Protein AF-A0A5R2N9U4-F1 (afdb_monomer_lite)

Sequence (284 aa):
FLQACGCSVAVDNAIPAVKSTATLVTSGARGKGVEELIAKLIKRDHGIVPRRHDGIVLGSSGGDDIYLSPTDSVLIAGSSGIGKSTLATALTERFVENRFQFCVFDPEGDYDGLEGAVRLGDGSSAPTKAQVLDLVAEADSNVVVNGLSLRVNERPDFFADLLPGLGSFRRRTARPHWLVIDEAHHLLPKRRDDTRSVLSLELPGTILITVHPEAISTDALRLVTAVIALGPTAKDVVKAFCRETGIEPPKDIPTPKGDRVLFWRPQVRKKLTTVKVIEPRQSL

Structure (mmCIF, N/CA/C/O backbone):
data_AF-A0A5R2N9U4-F1
#
_entry.id   AF-A0A5R2N9U4-F1
#
loop_
_atom_site.group_PDB
_atom_site.id
_atom_site.type_symbol
_atom_site.label_atom_id
_atom_site.label_alt_id
_atom_site.label_comp_id
_atom_site.label_asym_id
_atom_site.label_entity_id
_atom_site.label_seq_id
_atom_site.pdbx_PDB_ins_code
_atom_site.Cartn_x
_atom_site.Cartn_y
_atom_site.Cartn_z
_atom_site.occupancy
_atom_site.B_iso_or_equiv
_atom_site.auth_seq_id
_atom_site.auth_comp_id
_atom_site.auth_asym_id
_atom_site.auth_atom_id
_atom_site.pdbx_PDB_model_num
ATOM 1 N N . PHE A 1 1 ? -11.863 -15.869 18.128 1.00 67.75 1 PHE A N 1
ATOM 2 C CA . PHE A 1 1 ? -12.799 -15.222 17.185 1.00 67.75 1 PHE A CA 1
ATOM 3 C C . PHE A 1 1 ? -12.686 -13.700 17.225 1.00 67.75 1 PHE A C 1
ATOM 5 O O . PHE A 1 1 ? -12.215 -13.161 16.244 1.00 67.75 1 PHE A O 1
ATOM 12 N N . LEU A 1 2 ? -13.010 -13.007 18.332 1.00 77.56 2 LEU A N 1
ATOM 13 C CA . LEU A 1 2 ? -12.967 -11.527 18.386 1.00 77.56 2 LEU A CA 1
ATOM 14 C C . LEU A 1 2 ? -11.607 -10.924 17.996 1.00 77.56 2 LEU A C 1
ATOM 16 O O . LEU A 1 2 ? -11.563 -9.976 17.229 1.00 77.56 2 LEU A O 1
ATOM 20 N N . GLN A 1 3 ? -10.507 -11.530 18.445 1.00 75.31 3 GLN A N 1
ATOM 21 C CA . GLN A 1 3 ? -9.142 -11.106 18.094 1.00 75.31 3 GLN A CA 1
ATOM 22 C C . GLN A 1 3 ? -8.774 -11.310 16.615 1.00 75.31 3 GLN A C 1
ATOM 24 O O . GLN A 1 3 ? -7.750 -10.811 16.174 1.00 75.31 3 GLN A O 1
ATOM 29 N N . ALA A 1 4 ? -9.572 -12.072 15.861 1.00 69.50 4 ALA A N 1
ATOM 30 C CA . ALA A 1 4 ? -9.375 -12.280 14.428 1.00 69.50 4 ALA A CA 1
ATOM 31 C C . ALA A 1 4 ? -10.208 -11.303 13.575 1.00 69.50 4 ALA A C 1
ATOM 33 O O . ALA A 1 4 ? -10.102 -11.318 12.353 1.00 69.50 4 ALA A O 1
ATOM 34 N N . CYS A 1 5 ? -11.062 -10.481 14.193 1.00 75.00 5 CYS A N 1
ATOM 35 C CA . CYS A 1 5 ? -11.851 -9.464 13.503 1.00 75.00 5 CYS A CA 1
ATOM 36 C C . CYS A 1 5 ? -11.100 -8.124 13.528 1.00 75.00 5 CYS A C 1
ATOM 38 O O . CYS A 1 5 ? -10.682 -7.704 14.603 1.00 75.00 5 CYS A O 1
ATOM 40 N N . GLY A 1 6 ? -11.023 -7.408 12.397 1.00 73.38 6 GLY A N 1
ATOM 41 C CA . GLY A 1 6 ? -10.446 -6.048 12.365 1.00 73.38 6 GLY A CA 1
ATOM 42 C C . GLY A 1 6 ? -11.213 -5.038 13.235 1.00 73.38 6 GLY A C 1
ATOM 43 O O . GLY A 1 6 ? -10.653 -4.133 13.837 1.00 73.38 6 GLY A O 1
ATOM 44 N N . CYS A 1 7 ? -12.519 -5.247 13.426 1.00 84.38 7 CYS A N 1
ATOM 45 C CA . CYS A 1 7 ? -13.298 -4.485 14.400 1.00 84.38 7 CYS A CA 1
ATOM 46 C C . CYS A 1 7 ? -14.219 -5.412 15.190 1.00 84.38 7 CYS A C 1
ATOM 48 O O . CYS A 1 7 ? -15.304 -5.780 14.734 1.00 84.38 7 CYS A O 1
ATOM 50 N N . SER A 1 8 ? -13.798 -5.781 16.396 1.00 89.25 8 SER A N 1
ATOM 51 C CA . SER A 1 8 ? -14.621 -6.577 17.304 1.00 89.25 8 SER A CA 1
ATOM 52 C C . SER A 1 8 ? -15.504 -5.678 18.171 1.00 89.25 8 SER A C 1
ATOM 54 O O . SER A 1 8 ? -15.052 -4.660 18.695 1.00 89.25 8 SER A O 1
ATOM 56 N N . VAL A 1 9 ? -16.783 -6.034 18.316 1.00 92.00 9 VAL A N 1
ATOM 57 C CA . VAL A 1 9 ? -17.759 -5.209 19.041 1.00 92.00 9 VAL A CA 1
ATOM 58 C C . VAL A 1 9 ? -18.494 -6.042 20.083 1.00 92.00 9 VAL A C 1
ATOM 60 O O . VAL A 1 9 ? -19.012 -7.114 19.773 1.00 92.00 9 VAL A O 1
ATOM 63 N N . ALA A 1 10 ? -18.560 -5.542 21.315 1.00 95.31 10 ALA A N 1
ATOM 64 C CA . ALA A 1 10 ? -19.348 -6.122 22.396 1.00 95.31 10 ALA A CA 1
ATOM 65 C C . ALA A 1 10 ? -20.513 -5.200 22.770 1.00 95.31 10 ALA A C 1
ATOM 67 O O . ALA A 1 10 ? -20.364 -3.981 22.810 1.00 95.31 10 ALA A O 1
ATOM 68 N N . VAL A 1 11 ? -21.671 -5.784 23.083 1.00 96.88 11 VAL A N 1
ATOM 69 C CA . VAL A 1 11 ? -22.809 -5.033 23.634 1.00 96.88 11 VAL A CA 1
ATOM 70 C C . VAL A 1 11 ? -22.681 -4.850 25.142 1.00 96.88 11 VAL A C 1
ATOM 72 O O . VAL A 1 11 ? -21.985 -5.620 25.806 1.00 96.88 11 VAL A O 1
ATOM 75 N N . ASP A 1 12 ? -23.374 -3.867 25.717 1.00 97.19 12 ASP A N 1
ATOM 76 C CA . ASP A 1 12 ? -23.163 -3.507 27.123 1.00 97.19 12 ASP A CA 1
ATOM 77 C C . ASP A 1 12 ? -23.534 -4.619 28.126 1.00 97.19 12 ASP A C 1
ATOM 79 O O . ASP A 1 12 ? -22.984 -4.699 29.215 1.00 97.19 12 ASP A O 1
ATOM 83 N N . ASN A 1 13 ? -24.399 -5.571 27.787 1.00 96.44 13 ASN A N 1
ATOM 84 C CA . ASN A 1 13 ? -24.667 -6.707 28.681 1.00 96.44 13 ASN A CA 1
ATOM 85 C C . ASN A 1 13 ? -23.754 -7.923 28.430 1.00 96.44 13 ASN A C 1
ATOM 87 O O . ASN A 1 13 ? -24.056 -9.010 28.924 1.00 96.44 13 ASN A O 1
ATOM 91 N N . ALA A 1 14 ? -22.687 -7.782 27.637 1.00 96.19 14 ALA A N 1
ATOM 92 C CA . ALA A 1 14 ? -21.688 -8.832 27.468 1.00 96.19 14 ALA A CA 1
ATOM 93 C C . ALA A 1 14 ? -20.881 -9.040 28.760 1.00 96.19 14 ALA A C 1
ATOM 95 O O . ALA A 1 14 ? -20.705 -8.123 29.564 1.00 96.19 14 ALA A O 1
ATOM 96 N N . ILE A 1 15 ? -20.354 -10.250 28.949 1.00 96.81 15 ILE A N 1
ATOM 97 C CA . ILE A 1 15 ? -19.495 -10.559 30.096 1.00 96.81 15 ILE A CA 1
ATOM 98 C C . ILE A 1 15 ? -18.204 -9.712 30.070 1.00 96.81 15 ILE A C 1
ATOM 100 O O . ILE A 1 15 ? -17.714 -9.395 28.979 1.00 96.81 15 ILE A O 1
ATOM 104 N N . PRO A 1 16 ? -17.604 -9.381 31.232 1.00 95.81 16 PRO A N 1
ATOM 105 C CA . PRO A 1 16 ? -16.436 -8.496 31.299 1.00 95.81 16 PRO A CA 1
ATOM 106 C C . PRO A 1 16 ? -15.26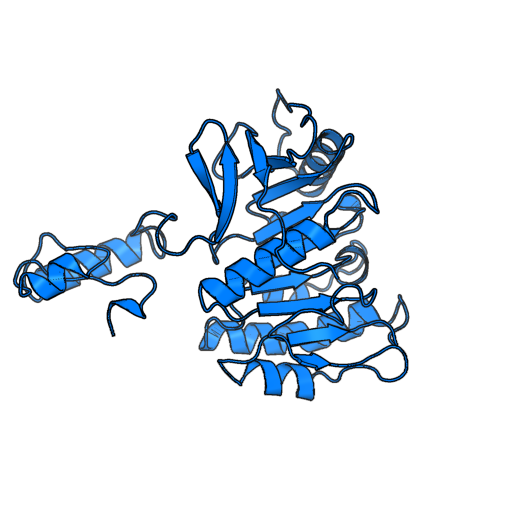7 -8.919 30.399 1.00 95.81 16 PRO A C 1
ATOM 108 O O . PRO A 1 16 ? -14.708 -8.079 29.702 1.00 95.81 16 PRO A O 1
ATOM 111 N N . ALA A 1 17 ? -14.963 -10.220 30.335 1.00 94.12 17 ALA A N 1
ATOM 112 C CA . ALA A 1 17 ? -13.883 -10.761 29.502 1.00 94.12 17 ALA A CA 1
ATOM 113 C C . ALA A 1 17 ? -14.092 -10.532 27.989 1.00 94.12 17 ALA A C 1
ATOM 115 O O . ALA A 1 17 ? -13.137 -10.382 27.226 1.00 94.12 17 ALA A O 1
ATOM 116 N N . VAL A 1 18 ? -15.350 -10.488 27.538 1.00 92.88 18 VAL A N 1
ATOM 117 C CA . VAL A 1 18 ? -15.684 -10.179 26.142 1.00 92.88 18 VAL A CA 1
ATOM 118 C C . VAL A 1 18 ? -15.524 -8.684 25.887 1.00 92.88 18 VAL A C 1
ATOM 120 O O . VAL A 1 18 ? -14.893 -8.307 24.903 1.00 92.88 18 VAL A O 1
ATOM 123 N N . LYS A 1 19 ? -16.024 -7.834 26.795 1.00 93.50 19 LYS A N 1
ATOM 124 C CA . LYS A 1 19 ? -15.868 -6.376 26.684 1.00 93.50 19 LYS A CA 1
ATOM 125 C C . LYS A 1 19 ? -14.401 -5.950 26.668 1.00 93.50 19 LYS A C 1
ATOM 127 O O . LYS A 1 19 ? -14.049 -5.077 25.889 1.00 93.50 19 LYS A O 1
ATOM 132 N N . SER A 1 20 ? -13.552 -6.576 27.487 1.00 90.50 20 SER A N 1
ATOM 133 C CA . SER A 1 20 ? -12.121 -6.253 27.560 1.00 90.50 20 SER A CA 1
ATOM 134 C C . SER A 1 20 ? -11.341 -6.639 26.304 1.00 90.50 20 SER A C 1
ATOM 136 O O . SER A 1 20 ? -10.265 -6.105 26.070 1.00 90.50 20 SER A O 1
ATOM 138 N N . THR A 1 21 ? -11.860 -7.588 25.524 1.00 88.75 21 THR A N 1
ATOM 139 C CA . THR A 1 21 ? -11.240 -8.047 24.273 1.00 88.75 21 THR A CA 1
ATOM 140 C C . THR A 1 21 ? -11.767 -7.273 23.063 1.00 88.75 21 THR A C 1
ATOM 142 O O . THR A 1 21 ? -11.106 -7.230 22.030 1.00 88.75 21 THR A O 1
ATOM 145 N N . ALA A 1 22 ? -12.967 -6.697 23.166 1.00 90.06 22 ALA A N 1
ATOM 146 C CA . ALA A 1 22 ? -13.608 -6.007 22.061 1.00 90.06 22 ALA A CA 1
ATOM 147 C C . ALA A 1 22 ? -12.952 -4.650 21.779 1.00 90.06 22 ALA A C 1
ATOM 149 O O . ALA A 1 22 ? -12.684 -3.870 22.690 1.00 90.06 22 ALA A O 1
ATOM 150 N N . THR A 1 23 ? -12.777 -4.334 20.499 1.00 88.38 23 THR A N 1
ATOM 151 C CA . THR A 1 23 ? -12.292 -3.031 20.026 1.00 88.38 23 THR A CA 1
ATOM 152 C C . THR A 1 23 ? -13.263 -1.905 20.391 1.00 88.38 23 THR A C 1
ATOM 154 O O . THR A 1 23 ? -12.855 -0.782 20.687 1.00 88.38 23 THR A O 1
ATOM 157 N N . LEU A 1 24 ? -14.563 -2.201 20.365 1.00 90.81 24 LEU A N 1
ATOM 158 C CA . LEU A 1 24 ? -15.628 -1.266 20.699 1.00 90.81 24 LEU A CA 1
ATOM 159 C C . LEU A 1 24 ? -16.638 -1.933 21.632 1.00 90.81 24 LEU A C 1
ATOM 161 O O . LEU A 1 24 ? -17.089 -3.050 21.389 1.00 90.81 24 LEU A O 1
ATOM 165 N N . VAL A 1 25 ? -17.063 -1.209 22.662 1.00 94.56 25 VAL A N 1
ATOM 166 C CA . VAL A 1 25 ? -18.216 -1.590 23.480 1.00 94.56 25 VAL A CA 1
ATOM 167 C C . VAL A 1 25 ? -19.342 -0.600 23.201 1.00 94.56 25 VAL A C 1
ATOM 169 O O . VAL A 1 25 ? -19.135 0.612 23.290 1.00 94.56 25 VAL A O 1
ATOM 172 N N . THR A 1 26 ? -20.515 -1.093 22.808 1.00 96.19 26 THR A N 1
ATOM 173 C CA . THR A 1 26 ? -21.692 -0.241 22.577 1.00 96.19 26 THR A CA 1
ATOM 174 C C . THR A 1 26 ? -22.298 0.188 23.905 1.00 96.19 26 THR A C 1
ATOM 176 O O . THR A 1 26 ? -22.209 -0.539 24.891 1.00 96.19 26 THR A O 1
ATOM 179 N N . SER A 1 27 ? -22.960 1.343 23.934 1.00 96.50 27 SER A N 1
ATOM 180 C CA . SER A 1 27 ? -23.694 1.797 25.120 1.00 96.50 27 SER A CA 1
ATOM 181 C C . SER A 1 27 ? -24.997 1.017 25.310 1.00 96.50 27 SER A C 1
ATOM 183 O O . SER A 1 27 ? -25.433 0.800 26.436 1.00 96.50 27 SER A O 1
ATOM 185 N N . GLY A 1 28 ? -25.626 0.578 24.216 1.00 96.12 28 GLY A N 1
ATOM 186 C CA . GLY A 1 28 ? -26.818 -0.265 24.268 1.00 96.12 28 GLY A CA 1
ATOM 187 C C . GLY A 1 28 ? -26.525 -1.714 24.678 1.00 96.12 28 GLY A C 1
ATOM 188 O O . GLY A 1 28 ? -25.536 -2.317 24.254 1.00 96.12 28 GLY A O 1
ATOM 189 N N . ALA A 1 29 ? -27.439 -2.308 25.447 1.00 96.69 29 ALA A N 1
ATOM 190 C CA . ALA A 1 29 ? -27.466 -3.740 25.743 1.00 96.69 29 ALA A CA 1
ATOM 191 C C . ALA A 1 29 ? -28.314 -4.519 24.718 1.00 96.69 29 ALA A C 1
ATOM 193 O O . ALA A 1 29 ? -29.277 -3.993 24.153 1.00 96.69 29 ALA A O 1
ATOM 194 N N . ARG A 1 30 ? -28.012 -5.810 24.527 1.00 95.62 30 ARG A N 1
ATOM 195 C CA . ARG A 1 30 ? -28.755 -6.749 23.665 1.00 95.62 30 ARG A CA 1
ATOM 196 C C . ARG A 1 30 ? -28.974 -6.153 22.264 1.00 95.62 30 ARG A C 1
ATOM 198 O O . ARG A 1 30 ? -28.055 -5.574 21.692 1.00 95.62 30 ARG A O 1
ATOM 205 N N . GLY A 1 31 ? -30.192 -6.253 21.726 1.00 96.75 31 GLY A N 1
ATOM 206 C CA . GLY A 1 31 ? -30.553 -5.705 20.418 1.00 96.75 31 GLY A CA 1
ATOM 207 C C . GLY A 1 31 ? -30.311 -4.199 20.283 1.00 96.75 31 GLY A C 1
ATOM 208 O O . GLY A 1 31 ? -29.951 -3.754 19.201 1.00 96.75 31 GLY A O 1
ATOM 209 N N . LYS A 1 32 ? -30.391 -3.415 21.371 1.00 97.94 32 LYS A N 1
ATOM 210 C CA . LYS A 1 32 ? -30.114 -1.969 21.313 1.00 97.94 32 LYS A CA 1
ATOM 211 C C . LYS A 1 32 ? -28.653 -1.651 21.020 1.00 97.94 32 LYS A C 1
ATOM 213 O O . LYS A 1 32 ? -28.383 -0.697 20.300 1.00 97.94 32 LYS A O 1
ATOM 218 N N . GLY A 1 33 ? -27.721 -2.469 21.508 1.00 97.00 33 GLY A N 1
ATOM 219 C CA . GLY A 1 33 ? -26.313 -2.350 21.124 1.00 97.00 33 GLY A CA 1
ATOM 220 C C . GLY A 1 33 ? -26.079 -2.708 19.654 1.00 97.00 33 GLY A C 1
ATOM 221 O O . GLY A 1 33 ? -25.297 -2.057 18.968 1.00 97.00 33 GLY A O 1
ATOM 222 N N . VAL A 1 34 ? -26.817 -3.691 19.132 1.00 96.62 34 VAL A N 1
ATOM 223 C CA . VAL A 1 34 ? -26.752 -4.065 17.709 1.00 96.62 34 VAL A CA 1
ATOM 224 C C . VAL A 1 34 ? -27.303 -2.947 16.816 1.00 96.62 34 VAL A C 1
ATOM 226 O O . VAL A 1 34 ? -26.650 -2.576 15.844 1.00 96.62 34 VAL A O 1
ATOM 229 N N . GLU A 1 35 ? -28.453 -2.362 17.165 1.00 97.88 35 GLU A N 1
ATOM 230 C CA . GLU A 1 35 ? -29.013 -1.187 16.474 1.00 97.88 35 GLU A CA 1
ATOM 231 C C . GLU A 1 35 ? -28.012 -0.015 16.459 1.00 97.88 35 GLU A C 1
ATOM 233 O O . GLU A 1 35 ? -27.802 0.610 15.419 1.00 97.88 35 GLU A O 1
ATOM 238 N N . GLU A 1 36 ? -27.345 0.250 17.590 1.00 96.06 36 GLU A N 1
ATOM 239 C CA . GLU A 1 36 ? -26.306 1.282 17.704 1.00 96.06 36 GLU A CA 1
ATOM 240 C C . GLU A 1 36 ? -25.124 1.020 16.758 1.00 96.06 36 GLU A C 1
ATOM 242 O O . GLU A 1 36 ? -24.660 1.941 16.078 1.00 96.06 36 GLU A O 1
ATOM 247 N N . LEU A 1 37 ? -24.642 -0.226 16.689 1.00 94.75 37 LEU A N 1
ATOM 248 C CA . LEU A 1 37 ? -23.567 -0.611 15.776 1.00 94.75 37 LEU A CA 1
ATOM 249 C C . LEU A 1 37 ? -23.983 -0.433 14.312 1.00 94.75 37 LEU A C 1
ATOM 251 O O . LEU A 1 37 ? -23.231 0.161 13.543 1.00 94.75 37 LEU A O 1
ATOM 255 N N . ILE A 1 38 ? -25.178 -0.893 13.932 1.00 95.38 38 ILE A N 1
ATOM 256 C CA . ILE A 1 38 ? -25.699 -0.743 12.565 1.00 95.38 38 ILE A CA 1
ATOM 257 C C . ILE A 1 38 ? -25.784 0.739 12.190 1.00 95.38 38 ILE A C 1
ATOM 259 O O . ILE A 1 38 ? -25.306 1.135 11.129 1.00 95.38 38 ILE A O 1
ATOM 263 N N . ALA A 1 39 ? -26.313 1.586 13.076 1.00 95.06 39 ALA A N 1
ATOM 264 C CA . ALA A 1 39 ? -26.383 3.025 12.839 1.00 95.06 39 ALA A CA 1
ATOM 265 C C . ALA A 1 39 ? -24.987 3.658 12.677 1.00 95.06 39 ALA A C 1
ATOM 267 O O . ALA A 1 39 ? -24.785 4.516 11.813 1.00 95.06 39 ALA A O 1
ATOM 268 N N . LYS A 1 40 ? -24.004 3.224 13.480 1.00 93.06 40 LYS A N 1
ATOM 269 C CA . LYS A 1 40 ? -22.602 3.655 13.358 1.00 93.06 40 LYS A CA 1
ATOM 270 C C . LYS A 1 40 ? -21.984 3.217 12.026 1.00 93.06 40 LYS A C 1
ATOM 272 O O . LYS A 1 40 ? -21.350 4.052 11.385 1.00 93.06 40 LYS A O 1
ATOM 277 N N . LEU A 1 41 ? -22.206 1.973 11.599 1.00 91.50 41 LEU A N 1
ATOM 278 C CA . LEU A 1 41 ? -21.725 1.435 10.321 1.00 91.50 41 LEU A CA 1
ATOM 279 C C . LEU A 1 41 ? -22.340 2.171 9.129 1.00 91.50 41 LEU A C 1
ATOM 281 O O . LEU A 1 41 ? -21.612 2.611 8.252 1.00 91.50 41 LEU A O 1
ATOM 285 N N . ILE A 1 42 ? -23.651 2.415 9.127 1.00 93.81 42 ILE A N 1
ATOM 286 C CA . ILE A 1 42 ? -24.304 3.186 8.055 1.00 93.81 42 ILE A CA 1
ATOM 287 C C . ILE A 1 42 ? -23.726 4.606 7.968 1.00 93.81 42 ILE A C 1
ATOM 289 O O . ILE A 1 42 ? -23.542 5.145 6.881 1.00 93.81 42 ILE A O 1
ATOM 293 N N . LYS A 1 43 ? -23.436 5.230 9.116 1.00 93.38 43 LYS A N 1
ATOM 294 C CA . LYS A 1 43 ? -22.974 6.623 9.165 1.00 93.38 43 LYS A CA 1
ATOM 295 C C . LYS A 1 43 ? -21.484 6.795 8.865 1.00 93.38 43 LYS A C 1
ATOM 297 O O . LYS A 1 43 ? -21.093 7.848 8.367 1.00 93.38 43 LYS A O 1
ATOM 302 N N . ARG A 1 44 ? -20.642 5.849 9.285 1.00 86.38 44 ARG A N 1
ATOM 303 C CA . ARG A 1 44 ? -19.175 6.006 9.303 1.00 86.38 44 ARG A CA 1
ATOM 304 C C . ARG A 1 44 ? -18.420 4.877 8.614 1.00 86.38 44 ARG A C 1
ATOM 306 O O . ARG A 1 44 ? -17.215 5.024 8.433 1.00 86.38 44 ARG A O 1
ATOM 313 N N . ASP A 1 45 ? -19.101 3.792 8.260 1.00 84.56 45 ASP A N 1
ATOM 314 C CA . ASP A 1 45 ? -18.527 2.597 7.645 1.00 84.56 45 ASP A CA 1
ATOM 315 C C . ASP A 1 45 ? -17.285 2.102 8.418 1.00 84.56 45 ASP A C 1
ATOM 317 O O . ASP A 1 45 ? -17.342 1.956 9.640 1.00 84.56 45 ASP A O 1
ATOM 321 N N . HIS A 1 46 ? -16.138 1.911 7.769 1.00 78.00 46 HIS A N 1
ATOM 322 C CA . HIS A 1 46 ? -14.884 1.507 8.409 1.00 78.00 46 HIS A CA 1
ATOM 323 C C . HIS A 1 46 ? -14.341 2.530 9.433 1.00 78.00 46 HIS A C 1
ATOM 325 O O . HIS A 1 46 ? -13.453 2.216 10.221 1.00 78.00 46 HIS A O 1
ATOM 331 N N . GLY A 1 47 ? -14.872 3.758 9.471 1.00 79.12 47 GLY A N 1
ATOM 332 C CA . GLY A 1 47 ? -14.494 4.822 10.407 1.00 79.12 47 GLY A CA 1
ATOM 333 C C . GLY A 1 47 ? -15.110 4.716 11.810 1.00 79.12 47 GLY A C 1
ATOM 334 O O . GLY A 1 47 ? -15.093 5.698 12.559 1.00 79.12 47 GLY A O 1
ATOM 335 N N . ILE A 1 48 ? -15.704 3.573 12.174 1.00 83.62 48 ILE A N 1
ATOM 336 C CA . ILE A 1 48 ? -16.280 3.348 13.512 1.00 83.62 48 ILE A CA 1
ATOM 337 C C . ILE A 1 48 ? -15.232 3.197 14.622 1.00 83.62 48 ILE A C 1
ATOM 339 O O . ILE A 1 48 ? -15.538 3.511 15.774 1.00 83.62 48 ILE A O 1
ATOM 343 N N . VAL A 1 49 ? -14.012 2.770 14.284 1.00 76.56 49 VAL A N 1
ATOM 344 C CA . VAL A 1 49 ? -12.887 2.600 15.215 1.00 76.56 49 VAL A CA 1
ATOM 345 C C . VAL A 1 49 ? -11.659 3.396 14.753 1.00 76.56 49 VAL A C 1
ATOM 347 O O . VAL A 1 49 ? -11.511 3.670 13.559 1.00 76.56 49 VAL A O 1
ATOM 350 N N . PRO A 1 50 ? -10.769 3.825 15.671 1.00 66.19 50 PRO A N 1
ATOM 351 C CA . PRO A 1 50 ? -9.562 4.553 15.295 1.00 66.19 50 PRO A CA 1
ATOM 352 C C . PRO A 1 50 ? -8.619 3.707 14.428 1.00 66.19 50 PRO A C 1
ATOM 354 O O . PRO A 1 50 ? -8.343 2.553 14.742 1.00 66.19 50 PRO A O 1
ATOM 357 N N . ARG A 1 51 ? -8.015 4.330 13.406 1.00 62.94 51 ARG A N 1
ATOM 358 C CA . ARG A 1 51 ? -7.093 3.699 12.431 1.00 62.94 51 ARG A CA 1
ATOM 359 C C . ARG A 1 51 ? -5.860 2.992 13.023 1.00 62.94 51 ARG A C 1
ATOM 361 O O . ARG A 1 51 ? -5.151 2.326 12.281 1.00 62.94 51 ARG A O 1
ATOM 368 N N . ARG A 1 52 ? -5.565 3.168 14.318 1.00 59.50 52 ARG A N 1
ATOM 369 C CA . ARG A 1 52 ? -4.411 2.542 14.988 1.00 59.50 52 ARG A CA 1
ATOM 370 C C . ARG A 1 52 ? -4.565 1.030 15.161 1.00 59.50 52 ARG A C 1
ATOM 372 O O . ARG A 1 52 ? -3.552 0.363 15.290 1.00 59.50 52 ARG A O 1
ATOM 379 N N . HIS A 1 53 ? -5.794 0.513 15.192 1.00 59.56 53 HIS A N 1
ATOM 380 C CA . HIS A 1 53 ? -6.036 -0.876 15.586 1.00 59.56 53 HIS A CA 1
ATOM 381 C C . HIS A 1 53 ? -5.565 -1.895 14.532 1.00 59.56 53 HIS A C 1
ATOM 383 O O . HIS A 1 53 ? -4.983 -2.908 14.895 1.00 59.56 53 HIS A O 1
ATOM 389 N N . ASP A 1 54 ? -5.720 -1.567 13.246 1.00 67.06 54 ASP A N 1
ATOM 390 C CA . ASP A 1 54 ? -5.381 -2.458 12.121 1.00 67.06 54 ASP A CA 1
ATOM 391 C C . ASP A 1 54 ? -4.331 -1.826 11.187 1.00 67.06 54 ASP A C 1
ATOM 393 O O . ASP A 1 54 ? -4.240 -2.142 10.000 1.00 67.06 54 ASP A O 1
ATOM 397 N N . GLY A 1 55 ? -3.603 -0.831 11.695 1.00 81.50 55 GLY A N 1
ATOM 398 C CA . GLY A 1 55 ? -2.658 -0.045 10.918 1.00 81.50 55 GLY A CA 1
ATOM 399 C C . GLY A 1 55 ? -1.269 -0.674 10.882 1.00 81.50 55 GLY A C 1
ATOM 400 O O . GLY A 1 55 ? -0.740 -1.102 11.902 1.00 81.50 55 GLY A O 1
ATOM 401 N N . ILE A 1 56 ? -0.629 -0.636 9.721 1.00 91.38 56 ILE A N 1
ATOM 402 C CA . ILE A 1 56 ? 0.776 -0.994 9.546 1.00 91.38 56 ILE A CA 1
ATOM 403 C C . ILE A 1 56 ? 1.642 0.200 9.919 1.00 91.38 56 ILE A C 1
ATOM 405 O O . ILE A 1 56 ? 1.483 1.284 9.359 1.00 91.38 56 ILE A O 1
ATOM 409 N N . VAL A 1 57 ? 2.554 0.023 10.872 1.00 93.12 57 VAL A N 1
ATOM 410 C CA . VAL A 1 57 ? 3.481 1.085 11.281 1.00 93.12 57 VAL A CA 1
ATOM 411 C C . VAL A 1 57 ? 4.399 1.434 10.108 1.00 93.12 57 VAL A C 1
ATOM 413 O O . VAL A 1 57 ? 5.184 0.605 9.665 1.00 93.12 57 VAL A O 1
ATOM 416 N N . LEU A 1 58 ? 4.318 2.677 9.631 1.00 94.75 58 LEU A N 1
ATOM 417 C CA . LEU A 1 58 ? 5.255 3.245 8.659 1.00 94.75 58 LEU A CA 1
ATOM 418 C C . LEU A 1 58 ? 6.543 3.712 9.344 1.00 94.75 58 LEU A C 1
ATOM 420 O O . LEU A 1 58 ? 7.621 3.665 8.758 1.00 94.75 58 LEU A O 1
ATOM 424 N N . GLY A 1 59 ? 6.420 4.228 10.565 1.00 94.12 59 GLY A N 1
ATOM 425 C CA . GLY A 1 59 ? 7.512 4.863 11.289 1.00 94.12 59 GLY A CA 1
ATOM 426 C C . GLY A 1 59 ? 7.000 5.861 12.319 1.00 94.12 59 GLY A C 1
ATOM 427 O O . GLY A 1 59 ? 5.827 5.823 12.683 1.00 94.12 59 GLY A O 1
ATOM 428 N N . SER A 1 60 ? 7.850 6.792 12.755 1.00 93.12 60 SER A N 1
ATOM 429 C CA . SER A 1 60 ? 7.500 7.761 13.800 1.00 93.12 60 SER A CA 1
ATOM 430 C C . SER A 1 60 ? 7.856 9.213 13.465 1.00 93.12 60 SER A C 1
ATOM 432 O O . SER A 1 60 ? 8.801 9.537 12.730 1.00 93.12 60 SER A O 1
ATOM 434 N N . SER A 1 61 ? 7.080 10.137 14.027 1.00 92.12 61 SER A N 1
ATOM 435 C CA . SER A 1 61 ? 7.309 11.578 13.938 1.00 92.12 61 SER A CA 1
ATOM 436 C C . SER A 1 61 ? 7.023 12.240 15.276 1.00 92.12 61 SER A C 1
ATOM 438 O O . SER A 1 61 ? 5.904 12.173 15.768 1.00 92.12 61 SER A O 1
ATOM 440 N N . GLY A 1 62 ? 8.016 12.925 15.847 1.00 87.06 62 GLY A N 1
ATOM 441 C CA . GLY A 1 62 ? 7.844 13.627 17.125 1.00 87.06 62 GLY A CA 1
ATOM 442 C C . GLY A 1 62 ? 7.509 12.707 18.305 1.00 87.06 62 GLY A C 1
ATOM 443 O O . GLY A 1 62 ? 6.914 13.172 19.266 1.00 87.06 62 GLY A O 1
ATOM 444 N N . GLY A 1 63 ? 7.865 11.419 18.221 1.00 84.88 63 GLY A N 1
ATOM 445 C CA . GLY A 1 63 ? 7.541 10.404 19.231 1.00 84.88 63 GLY A CA 1
ATOM 446 C C . GLY A 1 63 ? 6.220 9.666 18.995 1.00 84.88 63 GLY A C 1
ATOM 447 O O . GLY A 1 63 ? 5.987 8.658 19.649 1.00 84.88 63 GLY A O 1
ATOM 448 N N . ASP A 1 64 ? 5.394 10.112 18.043 1.00 89.00 64 ASP A N 1
ATOM 449 C CA . ASP A 1 64 ? 4.149 9.438 17.675 1.00 89.00 64 ASP A CA 1
ATOM 450 C C . ASP A 1 64 ? 4.335 8.505 16.477 1.00 89.00 64 ASP A C 1
ATOM 452 O O . ASP A 1 64 ? 4.904 8.894 15.449 1.00 89.00 64 ASP A O 1
ATOM 456 N N . ASP A 1 65 ? 3.762 7.307 16.576 1.00 91.56 65 ASP A N 1
ATOM 457 C CA . ASP A 1 65 ? 3.695 6.364 15.464 1.00 91.56 65 ASP A CA 1
ATOM 458 C C . ASP A 1 65 ? 2.745 6.850 14.363 1.00 91.56 65 ASP A C 1
ATOM 460 O O . ASP A 1 65 ? 1.619 7.319 14.592 1.00 91.56 65 ASP A O 1
ATOM 464 N N . ILE A 1 66 ? 3.213 6.690 13.130 1.00 91.75 66 ILE A N 1
ATOM 465 C CA . ILE A 1 66 ? 2.475 6.921 11.900 1.00 91.75 66 ILE A CA 1
ATOM 466 C C . ILE A 1 66 ? 2.138 5.563 11.296 1.00 91.75 66 ILE A C 1
ATOM 468 O O . ILE A 1 66 ? 3.019 4.755 11.022 1.00 91.75 66 ILE A O 1
ATOM 472 N N . TYR A 1 67 ? 0.852 5.343 11.049 1.00 92.06 67 TYR A N 1
ATOM 473 C CA . TYR A 1 67 ? 0.325 4.091 10.512 1.00 92.06 67 TYR A CA 1
ATOM 474 C C . TYR A 1 67 ? -0.191 4.288 9.090 1.00 92.06 67 TYR A C 1
ATOM 476 O O . TYR A 1 67 ? -0.689 5.374 8.776 1.00 92.06 67 TYR A O 1
ATOM 484 N N . LEU A 1 68 ? -0.143 3.237 8.277 1.00 92.00 68 LEU A N 1
ATOM 485 C CA . LEU A 1 68 ? -0.885 3.047 7.032 1.00 92.00 68 LEU A CA 1
ATOM 486 C C . LEU A 1 68 ? -2.051 2.098 7.305 1.00 92.00 68 LEU A C 1
ATOM 488 O O . LEU A 1 68 ? -1.868 1.060 7.930 1.00 92.00 68 LEU A O 1
ATOM 492 N N . SER A 1 69 ? -3.254 2.450 6.870 1.00 87.00 69 SER A N 1
ATOM 493 C CA . SER A 1 69 ? -4.406 1.552 6.986 1.00 87.00 69 SER A CA 1
ATOM 494 C C . SER A 1 69 ? -4.518 0.686 5.731 1.00 87.00 69 SER A C 1
ATOM 496 O O . SER A 1 69 ? -4.231 1.202 4.656 1.00 87.00 69 SER A O 1
ATOM 498 N N . PRO A 1 70 ? -5.023 -0.559 5.810 1.00 83.19 70 PRO A N 1
ATOM 499 C CA . PRO A 1 70 ? -5.419 -1.335 4.631 1.00 83.19 70 PRO A CA 1
ATOM 500 C C . PRO A 1 70 ? -6.491 -0.652 3.768 1.00 83.19 70 PRO A C 1
ATOM 502 O O . PRO A 1 70 ? -6.790 -1.121 2.678 1.00 83.19 70 PRO A O 1
ATOM 505 N N . THR A 1 71 ? -7.078 0.459 4.236 1.00 83.56 71 THR A N 1
ATOM 506 C CA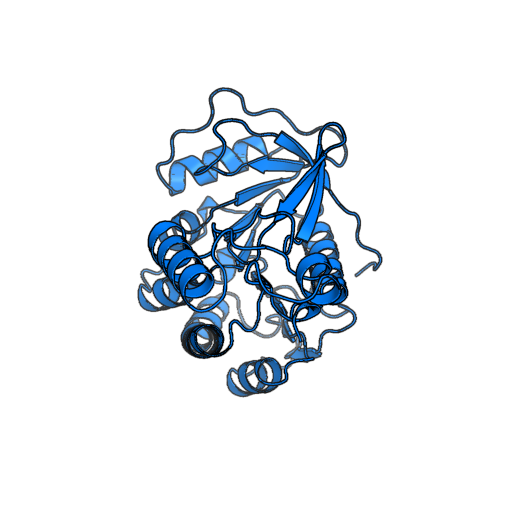 . THR A 1 71 ? -7.933 1.330 3.421 1.00 83.56 71 THR A CA 1
ATOM 507 C C . THR A 1 71 ? -7.195 2.480 2.729 1.00 83.56 71 THR A C 1
ATOM 509 O O . THR A 1 71 ? -7.811 3.279 2.024 1.00 83.56 71 THR A O 1
ATOM 512 N N . ASP A 1 72 ? -5.884 2.609 2.927 1.00 89.94 72 ASP A N 1
ATOM 513 C CA . ASP A 1 72 ? -5.081 3.610 2.242 1.00 89.94 72 ASP A CA 1
ATOM 514 C C . ASP A 1 72 ? -4.630 3.091 0.866 1.00 89.94 72 ASP A C 1
ATOM 516 O O . ASP A 1 72 ? -4.282 1.923 0.693 1.00 89.94 72 ASP A O 1
ATOM 520 N N . SER A 1 73 ? -4.601 3.998 -0.106 1.00 92.75 73 SER A N 1
ATOM 521 C CA . SER A 1 73 ? -3.906 3.813 -1.378 1.00 92.75 73 SER A CA 1
ATOM 522 C C . SER A 1 73 ? -2.694 4.732 -1.355 1.00 92.75 73 SER A C 1
ATOM 524 O O . SER A 1 73 ? -2.827 5.951 -1.221 1.00 92.75 73 SER A O 1
ATOM 526 N N . VAL A 1 74 ? -1.505 4.152 -1.392 1.00 96.00 74 VAL A N 1
ATOM 527 C CA . VAL A 1 74 ? -0.254 4.823 -1.051 1.00 96.00 74 VAL A CA 1
ATOM 528 C C . VAL A 1 74 ? 0.592 5.000 -2.302 1.00 96.00 74 VAL A C 1
ATOM 530 O O . VAL A 1 74 ? 0.776 4.057 -3.058 1.00 96.00 74 VAL A O 1
ATOM 533 N N . LEU A 1 75 ? 1.144 6.192 -2.504 1.00 97.56 75 LEU A N 1
ATOM 534 C CA . LEU A 1 75 ? 2.201 6.439 -3.481 1.00 97.56 75 LEU A CA 1
ATOM 535 C C . LEU A 1 75 ? 3.541 6.540 -2.751 1.00 97.56 75 LEU A C 1
ATOM 537 O O . LEU A 1 75 ? 3.709 7.434 -1.924 1.00 97.56 75 LEU A O 1
ATOM 541 N N . ILE A 1 76 ? 4.492 5.670 -3.078 1.00 98.00 76 ILE A N 1
ATOM 542 C CA . ILE A 1 76 ? 5.894 5.745 -2.661 1.00 98.00 76 ILE A CA 1
ATOM 543 C C . ILE A 1 76 ? 6.711 6.211 -3.864 1.00 98.00 76 ILE A C 1
ATOM 545 O O . ILE A 1 76 ? 6.770 5.530 -4.884 1.00 98.00 76 ILE A O 1
ATOM 549 N N . ALA A 1 77 ? 7.347 7.375 -3.771 1.00 97.88 77 ALA A N 1
ATOM 550 C CA . ALA A 1 77 ? 8.088 7.913 -4.905 1.00 97.88 77 ALA A CA 1
ATOM 551 C C . ALA A 1 77 ? 9.347 8.686 -4.518 1.00 97.88 77 ALA A C 1
ATOM 553 O O . ALA A 1 77 ? 9.457 9.261 -3.436 1.00 97.88 77 ALA A O 1
ATOM 554 N N . GLY A 1 78 ? 10.313 8.689 -5.428 1.00 95.62 78 GLY A N 1
ATOM 555 C CA . GLY A 1 78 ? 11.640 9.266 -5.241 1.00 95.62 78 GLY A CA 1
ATOM 556 C C . GLY A 1 78 ? 12.621 8.708 -6.267 1.00 95.62 78 GLY A C 1
ATOM 557 O O . GLY A 1 78 ? 12.335 7.705 -6.923 1.00 95.62 78 GLY A O 1
ATOM 558 N N . SER A 1 79 ? 13.782 9.347 -6.402 1.00 93.75 79 SER A N 1
ATOM 559 C CA . SER A 1 79 ? 14.814 8.946 -7.367 1.00 93.75 79 SER A CA 1
ATOM 560 C C . SER A 1 79 ? 15.209 7.463 -7.240 1.00 93.75 79 SER A C 1
ATOM 562 O O . SER A 1 79 ? 15.008 6.833 -6.197 1.00 93.75 79 SER A O 1
ATOM 564 N N . SER A 1 80 ? 15.761 6.875 -8.304 1.00 92.19 80 SER A N 1
ATOM 565 C CA . SER A 1 80 ? 16.286 5.502 -8.238 1.00 92.19 80 SER A CA 1
ATOM 566 C C . SER A 1 80 ? 17.390 5.382 -7.172 1.00 92.19 80 SER A C 1
ATOM 568 O O . SER A 1 80 ? 18.089 6.356 -6.886 1.00 92.19 80 SER A O 1
ATOM 570 N N . GLY A 1 81 ? 17.490 4.216 -6.527 1.00 88.38 81 GLY A N 1
ATOM 571 C CA . GLY A 1 81 ? 18.495 3.928 -5.495 1.00 88.38 81 GLY A CA 1
ATOM 572 C C . GLY A 1 81 ? 18.304 4.625 -4.139 1.00 88.38 81 GLY A C 1
ATOM 573 O O . GLY A 1 81 ? 19.146 4.480 -3.262 1.00 88.38 81 GLY A O 1
ATOM 574 N N . ILE A 1 82 ? 17.214 5.373 -3.924 1.00 90.31 82 ILE A N 1
ATOM 575 C CA . ILE A 1 82 ? 17.004 6.149 -2.684 1.00 90.31 82 ILE A CA 1
ATOM 576 C C . ILE A 1 82 ? 16.330 5.364 -1.540 1.00 90.31 82 ILE A C 1
ATOM 578 O O . ILE A 1 82 ? 15.968 5.951 -0.522 1.00 90.31 82 ILE A O 1
ATOM 582 N N . GLY A 1 83 ? 16.126 4.053 -1.714 1.00 91.25 83 GLY A N 1
ATOM 583 C CA . GLY A 1 83 ? 15.524 3.173 -0.702 1.00 91.25 83 GLY A CA 1
ATOM 584 C C . GLY A 1 83 ? 14.003 2.987 -0.799 1.00 91.25 83 GLY A C 1
ATOM 585 O O . GLY A 1 83 ? 13.365 2.677 0.204 1.00 91.25 83 GLY A O 1
ATOM 586 N N . LYS A 1 84 ? 13.395 3.173 -1.985 1.00 94.31 84 LYS A N 1
ATOM 587 C CA . LYS A 1 84 ? 11.960 2.880 -2.200 1.00 94.31 84 LYS A CA 1
ATOM 588 C C . LYS A 1 84 ? 11.649 1.397 -1.975 1.00 94.31 84 LYS A C 1
ATOM 590 O O . LYS A 1 84 ? 10.801 1.095 -1.140 1.00 94.31 84 LYS A O 1
ATOM 595 N N . SER A 1 85 ? 12.376 0.511 -2.658 1.00 91.69 85 SER A N 1
ATOM 596 C CA . SER A 1 85 ? 12.232 -0.942 -2.526 1.00 91.69 85 SER A CA 1
ATOM 597 C C . SER A 1 85 ? 12.576 -1.385 -1.102 1.00 91.69 85 SER A C 1
ATOM 599 O O . SER A 1 85 ? 11.814 -2.117 -0.495 1.00 91.69 85 SER A O 1
ATOM 601 N N . THR A 1 86 ? 13.608 -0.801 -0.477 1.00 93.50 86 THR A N 1
ATOM 602 C CA . THR A 1 86 ? 13.942 -1.024 0.945 1.00 93.50 86 THR A CA 1
ATOM 603 C C . THR A 1 86 ? 12.769 -0.725 1.890 1.00 93.50 86 THR A C 1
ATOM 605 O O . THR A 1 86 ? 12.476 -1.513 2.790 1.00 93.50 86 THR A O 1
ATOM 608 N N . LEU A 1 87 ? 12.068 0.399 1.691 1.00 95.25 87 LEU A N 1
ATOM 609 C CA . LEU A 1 87 ? 10.871 0.728 2.468 1.00 95.25 87 LEU A CA 1
ATOM 610 C C . LEU A 1 87 ? 9.717 -0.236 2.166 1.00 95.25 87 LEU A C 1
ATOM 612 O O . LEU A 1 87 ? 8.994 -0.628 3.079 1.00 95.25 87 LEU A O 1
ATOM 616 N N . ALA A 1 88 ? 9.531 -0.614 0.903 1.00 95.00 88 ALA A N 1
ATOM 617 C CA . ALA A 1 88 ? 8.509 -1.574 0.510 1.00 95.00 88 ALA A CA 1
ATOM 618 C C . ALA A 1 88 ? 8.746 -2.948 1.151 1.00 95.00 88 ALA A C 1
ATOM 620 O O . ALA A 1 88 ? 7.819 -3.498 1.742 1.00 95.00 88 ALA A O 1
ATOM 621 N N . THR A 1 89 ? 9.985 -3.441 1.157 1.00 94.88 89 THR A N 1
ATOM 622 C CA . THR A 1 89 ? 10.400 -4.658 1.867 1.00 94.88 89 THR A CA 1
ATOM 623 C C . THR A 1 89 ? 10.072 -4.563 3.354 1.00 94.88 89 THR A C 1
ATOM 625 O O . THR A 1 89 ? 9.378 -5.430 3.886 1.00 94.88 89 THR A O 1
ATOM 628 N N . ALA A 1 90 ? 10.451 -3.466 4.018 1.00 94.94 90 ALA A N 1
ATOM 629 C CA . ALA A 1 90 ? 10.129 -3.258 5.431 1.00 94.94 90 ALA A CA 1
ATOM 630 C C . ALA A 1 90 ? 8.610 -3.279 5.691 1.00 94.94 90 ALA A C 1
ATOM 632 O O . ALA A 1 90 ? 8.150 -3.832 6.690 1.00 94.94 90 ALA A O 1
ATOM 633 N N . LEU A 1 91 ? 7.803 -2.714 4.785 1.00 95.56 91 LEU A N 1
ATOM 634 C CA . LEU A 1 91 ? 6.342 -2.775 4.875 1.00 95.56 91 LEU A CA 1
ATOM 635 C C . LEU A 1 91 ? 5.813 -4.201 4.675 1.00 95.56 91 LEU A C 1
ATOM 637 O O . LEU A 1 91 ? 4.947 -4.617 5.443 1.00 95.56 91 LEU A O 1
ATOM 641 N N . THR A 1 92 ? 6.344 -4.965 3.715 1.00 95.00 92 THR A N 1
ATOM 642 C CA . THR A 1 92 ? 5.942 -6.369 3.510 1.00 95.00 92 THR A CA 1
ATOM 643 C C . THR A 1 92 ? 6.233 -7.241 4.727 1.00 95.00 92 THR A C 1
ATOM 645 O O . THR A 1 92 ? 5.376 -8.026 5.124 1.00 95.00 92 THR A O 1
ATOM 648 N N . GLU A 1 93 ? 7.355 -7.028 5.419 1.00 93.44 93 GLU A N 1
ATOM 649 C CA . GLU A 1 93 ? 7.640 -7.701 6.693 1.00 93.44 93 GLU A CA 1
ATOM 650 C C . GLU A 1 93 ? 6.583 -7.375 7.751 1.00 93.44 93 GLU A C 1
ATOM 652 O O . GLU A 1 93 ? 6.079 -8.269 8.434 1.00 93.44 93 GLU A O 1
ATOM 657 N N . ARG A 1 94 ? 6.173 -6.102 7.860 1.00 92.75 94 ARG A N 1
ATOM 658 C CA . ARG A 1 94 ? 5.072 -5.724 8.757 1.00 92.75 94 ARG A CA 1
ATOM 659 C C . ARG A 1 94 ? 3.750 -6.345 8.336 1.00 92.75 94 ARG A C 1
ATOM 661 O O . ARG A 1 94 ? 2.946 -6.654 9.215 1.00 92.75 94 ARG A O 1
ATOM 668 N N . PHE A 1 95 ? 3.502 -6.537 7.043 1.00 93.12 95 PHE A N 1
ATOM 669 C CA . PHE A 1 95 ? 2.311 -7.246 6.580 1.00 93.12 95 PHE A CA 1
ATOM 670 C C . PHE A 1 95 ? 2.320 -8.687 7.093 1.00 93.12 95 PHE A C 1
ATOM 672 O O . PHE A 1 95 ? 1.342 -9.092 7.719 1.00 93.12 95 PHE A O 1
ATOM 679 N N . VAL A 1 96 ? 3.439 -9.410 6.953 1.00 91.44 96 VAL A N 1
ATOM 680 C CA . VAL A 1 96 ? 3.589 -10.778 7.483 1.00 91.44 96 VAL A CA 1
ATOM 681 C C . VAL A 1 96 ? 3.383 -10.817 8.999 1.00 91.44 96 VAL A C 1
ATOM 683 O O . VAL A 1 96 ? 2.584 -11.614 9.492 1.00 91.44 96 VAL A O 1
ATOM 686 N N . GLU A 1 97 ? 4.034 -9.923 9.748 1.00 89.38 97 GLU A N 1
ATOM 687 C CA . GLU A 1 97 ? 3.908 -9.849 11.213 1.00 89.38 97 GLU A CA 1
ATOM 688 C C . GLU A 1 97 ? 2.466 -9.636 11.680 1.00 89.38 97 GLU A C 1
ATOM 690 O O . GLU A 1 97 ? 2.034 -10.216 12.677 1.00 89.38 97 GLU A O 1
ATOM 695 N N . ASN A 1 98 ? 1.714 -8.817 10.943 1.00 87.25 98 ASN A N 1
ATOM 696 C CA . ASN A 1 98 ? 0.315 -8.510 11.228 1.00 87.25 98 ASN A CA 1
ATOM 697 C C . ASN A 1 98 ? -0.658 -9.472 10.523 1.00 87.25 98 ASN A C 1
ATOM 699 O O . ASN A 1 98 ? -1.864 -9.238 10.539 1.00 87.25 98 ASN A O 1
ATOM 703 N N . ARG A 1 99 ? -0.153 -10.569 9.935 1.00 88.50 99 ARG A N 1
ATOM 704 C CA . ARG A 1 99 ? -0.929 -11.607 9.230 1.00 88.50 99 ARG A CA 1
ATOM 705 C C . ARG A 1 99 ? -1.769 -11.073 8.065 1.00 88.50 99 ARG A C 1
ATOM 707 O O . ARG A 1 99 ? -2.827 -11.615 7.744 1.00 88.50 99 ARG A O 1
ATOM 714 N N . PHE A 1 100 ? -1.295 -10.019 7.413 1.00 90.69 100 PHE A N 1
ATOM 715 C CA . PHE A 1 100 ? -1.865 -9.544 6.165 1.00 90.69 100 PHE A CA 1
ATOM 716 C C . PHE A 1 100 ? -1.206 -10.240 4.979 1.00 90.69 100 PHE A C 1
ATOM 718 O O . PHE A 1 100 ? -0.015 -10.078 4.734 1.00 90.69 100 PHE A O 1
ATOM 725 N N . GLN A 1 101 ? -2.022 -10.939 4.191 1.00 93.94 101 GLN A N 1
ATOM 726 C CA . GLN A 1 101 ? -1.631 -11.379 2.856 1.00 93.94 101 GLN A CA 1
ATOM 727 C C . GLN A 1 101 ? -1.330 -10.183 1.938 1.00 93.94 101 GLN A C 1
ATOM 729 O O . GLN A 1 101 ? -2.142 -9.247 1.869 1.00 93.94 101 GLN A O 1
ATOM 734 N N . PHE A 1 102 ? -0.235 -10.252 1.183 1.00 95.38 102 PHE A N 1
ATOM 735 C CA . PHE A 1 102 ? 0.103 -9.291 0.135 1.00 95.38 102 PHE A CA 1
ATOM 736 C C . PHE A 1 102 ? 0.437 -9.959 -1.207 1.00 95.38 102 PHE A C 1
ATOM 738 O O . PHE A 1 102 ? 0.768 -11.143 -1.278 1.00 95.38 102 PHE A O 1
ATOM 745 N N . CYS A 1 103 ? 0.360 -9.172 -2.279 1.00 95.88 103 CYS A N 1
ATOM 746 C CA . CYS A 1 103 ? 0.841 -9.535 -3.610 1.00 95.88 103 CYS A CA 1
ATOM 747 C C . CYS A 1 103 ? 1.709 -8.398 -4.159 1.00 95.88 103 CYS A C 1
ATOM 749 O O . CYS A 1 103 ? 1.229 -7.266 -4.249 1.00 95.88 103 CYS A O 1
ATOM 751 N N . VAL A 1 104 ? 2.958 -8.691 -4.523 1.00 96.69 104 VAL A N 1
ATOM 752 C CA . VAL A 1 104 ? 3.881 -7.746 -5.170 1.00 96.69 104 VAL A CA 1
ATOM 753 C C . VAL A 1 104 ? 3.876 -7.991 -6.673 1.00 96.69 104 VAL A C 1
ATOM 755 O O . VAL A 1 104 ? 3.979 -9.132 -7.112 1.00 96.69 104 VAL A O 1
ATOM 758 N N . PHE A 1 105 ? 3.770 -6.931 -7.460 1.00 95.62 105 PHE A N 1
ATOM 759 C CA . PHE A 1 105 ? 4.112 -6.922 -8.874 1.00 95.62 105 PHE A CA 1
ATOM 760 C C . PHE A 1 105 ? 5.482 -6.304 -9.026 1.00 95.62 105 PHE A C 1
ATOM 762 O O . PHE A 1 105 ? 5.658 -5.133 -8.697 1.00 95.62 105 PHE A O 1
ATOM 769 N N . ASP A 1 106 ? 6.421 -7.098 -9.519 1.00 95.62 106 ASP A N 1
ATOM 770 C CA . ASP A 1 106 ? 7.832 -6.759 -9.541 1.00 95.62 106 ASP A CA 1
ATOM 771 C C . ASP A 1 106 ? 8.387 -6.881 -10.967 1.00 95.62 106 ASP A C 1
ATOM 773 O O . ASP A 1 106 ? 8.783 -7.965 -11.403 1.00 95.62 106 ASP A O 1
ATOM 777 N N . PRO A 1 107 ? 8.381 -5.786 -11.743 1.00 91.88 107 PRO A N 1
ATOM 778 C CA . PRO A 1 107 ? 8.900 -5.793 -13.105 1.00 91.88 107 PRO A CA 1
ATOM 779 C C . PRO A 1 107 ? 10.426 -5.934 -13.212 1.00 91.88 107 PRO A C 1
ATOM 781 O O . PRO A 1 107 ? 10.915 -6.195 -14.317 1.00 91.88 107 PRO A O 1
ATOM 784 N N . GLU A 1 108 ? 11.169 -5.701 -12.126 1.00 90.44 108 GLU A N 1
ATOM 785 C CA . GLU A 1 108 ? 12.641 -5.654 -12.115 1.00 90.44 108 GLU A CA 1
ATOM 786 C C . GLU A 1 108 ? 13.285 -6.826 -11.356 1.00 90.44 108 GLU A C 1
ATOM 788 O O . GLU A 1 108 ? 14.479 -7.059 -11.508 1.00 90.44 108 GLU A O 1
ATOM 793 N N . GLY A 1 109 ? 12.498 -7.635 -10.642 1.00 90.00 109 GLY A N 1
ATOM 794 C CA . GLY A 1 109 ? 12.978 -8.812 -9.912 1.00 90.00 109 GLY A CA 1
ATOM 795 C C . GLY A 1 109 ? 13.623 -8.498 -8.559 1.00 90.00 109 GLY A C 1
ATOM 796 O O . GLY A 1 109 ? 14.280 -9.369 -7.988 1.00 90.00 109 GLY A O 1
ATOM 797 N N . ASP A 1 110 ? 13.442 -7.281 -8.042 1.00 90.75 110 ASP A N 1
ATOM 798 C CA . ASP A 1 110 ? 14.010 -6.806 -6.777 1.00 90.75 110 ASP A CA 1
ATOM 799 C C . ASP A 1 110 ? 13.484 -7.568 -5.539 1.00 90.75 110 ASP A C 1
ATOM 801 O O . ASP A 1 110 ? 14.089 -7.502 -4.469 1.00 90.75 110 ASP A O 1
ATOM 805 N N . TYR A 1 111 ? 12.369 -8.299 -5.654 1.00 92.62 111 TYR A N 1
ATOM 806 C CA . TYR A 1 111 ? 11.705 -8.999 -4.541 1.00 92.62 111 TYR A CA 1
ATOM 807 C C . TYR A 1 111 ? 11.848 -10.525 -4.616 1.00 92.62 111 TYR A C 1
ATOM 809 O O . TYR A 1 111 ? 11.176 -11.241 -3.871 1.00 92.62 111 TYR A O 1
ATOM 817 N N . ASP A 1 112 ? 12.726 -11.049 -5.475 1.00 84.00 112 ASP A N 1
ATOM 818 C CA . ASP A 1 112 ? 12.914 -12.496 -5.664 1.00 84.00 112 ASP A CA 1
ATOM 819 C C . ASP A 1 112 ? 13.334 -13.247 -4.388 1.00 84.00 112 ASP A C 1
ATOM 821 O O . ASP A 1 112 ? 13.029 -14.432 -4.245 1.00 84.00 112 ASP A O 1
ATOM 825 N N . GLY A 1 113 ? 14.006 -12.564 -3.458 1.00 84.31 113 GLY A N 1
ATOM 826 C CA . GLY A 1 113 ? 14.455 -13.111 -2.174 1.00 84.31 113 GLY A CA 1
ATOM 827 C C . GLY A 1 113 ? 13.495 -12.897 -1.000 1.00 84.31 113 GLY A C 1
ATOM 828 O O . GLY A 1 113 ? 13.875 -13.186 0.131 1.00 84.31 113 GLY A O 1
ATOM 829 N N . LEU A 1 114 ? 12.289 -12.366 -1.233 1.00 91.06 114 LEU A N 1
ATOM 830 C CA . LEU A 1 114 ? 11.398 -11.946 -0.152 1.00 91.06 114 LEU A CA 1
ATOM 831 C C . LEU A 1 114 ? 10.901 -13.134 0.688 1.00 91.06 114 LEU A C 1
ATOM 833 O O . LEU A 1 114 ? 10.128 -13.976 0.219 1.00 91.06 114 LEU A O 1
ATOM 837 N N . GLU A 1 115 ? 11.310 -13.181 1.958 1.00 85.88 115 GLU A N 1
ATOM 838 C CA . GLU A 1 115 ? 10.926 -14.259 2.869 1.00 85.88 115 GLU A CA 1
ATOM 839 C C . GLU A 1 115 ? 9.407 -14.302 3.100 1.00 85.88 115 GLU A C 1
ATOM 841 O O . GLU A 1 115 ? 8.736 -13.284 3.283 1.00 85.88 115 GLU A O 1
ATOM 846 N N . GLY A 1 116 ? 8.844 -15.514 3.127 1.00 85.88 116 GLY A N 1
ATOM 847 C CA . GLY A 1 116 ? 7.412 -15.713 3.364 1.00 85.88 116 GLY A CA 1
ATOM 848 C C . GLY A 1 116 ? 6.516 -15.387 2.166 1.00 85.88 116 GLY A C 1
ATOM 849 O O . GLY A 1 116 ? 5.297 -15.302 2.342 1.00 85.88 116 GLY A O 1
ATOM 850 N N . ALA A 1 117 ? 7.086 -15.228 0.966 1.00 94.06 117 ALA A N 1
ATOM 851 C CA . ALA A 1 117 ? 6.348 -15.098 -0.284 1.00 94.06 117 ALA A CA 1
ATOM 852 C C . ALA A 1 117 ? 6.761 -16.155 -1.318 1.00 94.06 117 ALA A C 1
ATOM 854 O O . ALA A 1 117 ? 7.908 -16.591 -1.387 1.00 94.06 117 ALA A O 1
ATOM 855 N N . VAL A 1 118 ? 5.800 -16.574 -2.136 1.00 95.44 118 VAL A N 1
ATOM 856 C CA . VAL A 1 118 ? 6.016 -17.483 -3.259 1.00 95.44 118 VAL A CA 1
ATOM 857 C C . VAL A 1 118 ? 6.212 -16.653 -4.520 1.00 95.44 118 VAL A C 1
ATOM 859 O O . VAL A 1 118 ? 5.324 -15.904 -4.936 1.00 95.44 118 VAL A O 1
ATOM 862 N N . ARG A 1 119 ? 7.382 -16.801 -5.140 1.00 95.50 119 ARG A N 1
ATOM 863 C CA . ARG A 1 119 ? 7.699 -16.162 -6.415 1.00 95.50 119 ARG A CA 1
ATOM 864 C C . ARG A 1 119 ? 7.046 -16.908 -7.579 1.00 95.50 119 ARG A C 1
ATOM 866 O O . ARG A 1 119 ? 7.178 -18.126 -7.701 1.00 95.50 119 ARG A O 1
ATOM 873 N N . LEU A 1 120 ? 6.397 -16.159 -8.464 1.00 95.50 120 LEU A N 1
ATOM 874 C CA . LEU A 1 120 ? 5.857 -16.618 -9.736 1.00 95.50 120 LEU A CA 1
ATOM 875 C C . LEU A 1 120 ? 6.570 -15.928 -10.894 1.00 95.50 120 LEU A C 1
ATOM 877 O O . LEU A 1 120 ? 6.576 -14.702 -10.976 1.00 95.50 120 LEU A O 1
ATOM 881 N N . GLY A 1 121 ? 7.087 -16.733 -11.818 1.00 93.06 121 GLY A N 1
ATOM 882 C CA . GLY A 1 121 ? 7.911 -16.259 -12.924 1.00 93.06 121 GLY A CA 1
ATOM 883 C C . GLY A 1 121 ? 9.375 -16.057 -12.533 1.00 93.06 121 GLY A C 1
ATOM 884 O O . GLY A 1 121 ? 9.755 -16.169 -11.367 1.00 93.06 121 GLY A O 1
ATOM 885 N N . ASP A 1 122 ? 10.195 -15.807 -13.545 1.00 90.81 122 ASP A N 1
ATOM 886 C CA . ASP A 1 122 ? 11.609 -15.456 -13.443 1.00 90.81 122 ASP A CA 1
ATOM 887 C C . ASP A 1 122 ? 12.089 -14.805 -14.756 1.00 90.81 122 ASP A C 1
ATOM 889 O O . ASP A 1 122 ? 11.291 -14.475 -15.640 1.00 90.81 122 ASP A O 1
ATOM 893 N N . GLY A 1 123 ? 13.406 -14.625 -14.909 1.00 90.25 123 GLY A N 1
ATOM 894 C CA . GLY A 1 123 ? 14.008 -14.057 -16.120 1.00 90.25 123 GLY A CA 1
ATOM 895 C C . GLY A 1 123 ? 13.856 -14.900 -17.395 1.00 90.25 123 GLY A C 1
ATOM 896 O O . GLY A 1 123 ? 14.140 -14.399 -18.478 1.00 90.25 123 GLY A O 1
ATOM 897 N N . SER A 1 124 ? 13.412 -16.157 -17.299 1.00 90.62 124 SER A N 1
ATOM 898 C CA . SER A 1 124 ? 13.217 -17.069 -18.439 1.00 90.62 124 SER A CA 1
ATOM 899 C C . SER A 1 124 ? 11.752 -17.454 -18.670 1.00 90.62 124 SER A C 1
ATOM 901 O O . SER A 1 124 ? 11.382 -17.787 -19.794 1.00 90.62 124 SER A O 1
ATOM 903 N N . SER A 1 125 ? 10.915 -17.416 -17.634 1.00 92.06 125 SER A N 1
ATOM 904 C CA . SER A 1 125 ? 9.519 -17.845 -17.668 1.00 92.06 125 SER A CA 1
ATOM 905 C C . SER A 1 125 ? 8.597 -16.761 -17.128 1.00 92.06 125 SER A C 1
ATOM 907 O O . SER A 1 125 ? 8.731 -16.331 -15.983 1.00 92.06 125 SER A O 1
ATOM 909 N N . ALA A 1 126 ? 7.598 -16.377 -17.920 1.00 92.25 126 ALA A N 1
ATOM 910 C CA . ALA A 1 126 ? 6.588 -15.420 -17.488 1.00 92.25 126 ALA A CA 1
ATOM 911 C C . ALA A 1 126 ? 5.592 -16.064 -16.505 1.00 92.25 126 ALA A C 1
ATOM 913 O O . ALA A 1 126 ? 5.245 -17.241 -16.666 1.00 92.25 126 ALA A O 1
ATOM 914 N N . PRO A 1 127 ? 5.099 -15.315 -15.505 1.00 94.56 127 PRO A N 1
ATOM 915 C CA . PRO A 1 127 ? 4.008 -15.770 -14.657 1.00 94.56 127 PRO A CA 1
ATOM 916 C C . PRO A 1 127 ? 2.706 -15.842 -15.460 1.00 94.56 127 PRO A C 1
ATOM 918 O O . PRO A 1 127 ? 2.472 -15.053 -16.374 1.00 94.56 127 PRO A O 1
ATOM 921 N N . THR A 1 128 ? 1.816 -16.763 -15.094 1.00 95.19 128 THR A N 1
ATOM 922 C CA . THR A 1 128 ? 0.468 -16.829 -15.675 1.00 95.19 128 THR A CA 1
ATOM 923 C C . THR A 1 128 ? -0.576 -16.283 -14.709 1.00 95.19 128 THR A C 1
ATOM 925 O O . THR A 1 128 ? -0.475 -16.442 -13.492 1.00 95.19 128 THR A O 1
ATOM 928 N N . LYS A 1 129 ? -1.644 -15.691 -15.251 1.00 94.31 129 LYS A N 1
ATOM 929 C CA . LYS A 1 129 ? -2.788 -15.212 -14.462 1.00 94.31 129 LYS A CA 1
ATOM 930 C C . LYS A 1 129 ? -3.400 -16.297 -13.571 1.00 94.31 129 LYS A C 1
ATOM 932 O O . LYS A 1 129 ? -3.761 -16.003 -12.438 1.00 94.31 129 LYS A O 1
ATOM 937 N N . ALA A 1 130 ? -3.503 -17.532 -14.068 1.00 95.56 130 ALA A N 1
ATOM 938 C CA . ALA A 1 130 ? -4.040 -18.654 -13.299 1.00 95.56 130 ALA A CA 1
ATOM 939 C C . ALA A 1 130 ? -3.189 -18.935 -12.053 1.00 95.56 130 ALA A C 1
ATOM 941 O O . ALA A 1 130 ? -3.722 -18.912 -10.951 1.00 95.56 130 ALA A O 1
ATOM 942 N N . GLN A 1 131 ? -1.864 -19.054 -12.208 1.00 95.75 131 GLN A N 1
ATOM 943 C CA . GLN A 1 131 ? -0.950 -19.265 -11.078 1.00 95.75 131 GLN A CA 1
ATOM 944 C C . GLN A 1 131 ? -1.071 -18.167 -10.016 1.00 95.75 131 GLN A C 1
ATOM 946 O O . GLN A 1 131 ? -1.092 -18.471 -8.825 1.00 95.75 131 GLN A O 1
ATOM 951 N N . VAL A 1 132 ? -1.165 -16.898 -10.437 1.00 95.38 132 VAL A N 1
ATOM 952 C CA . VAL A 1 132 ? -1.308 -15.780 -9.492 1.00 95.38 132 VAL A CA 1
ATOM 953 C C . VAL A 1 132 ? -2.612 -15.896 -8.709 1.00 95.38 132 VAL A C 1
ATOM 955 O O . VAL A 1 132 ? -2.603 -15.773 -7.487 1.00 95.38 132 VAL A O 1
ATOM 958 N N . LEU A 1 133 ? -3.733 -16.134 -9.393 1.00 94.56 133 LEU A N 1
ATOM 959 C CA . LEU A 1 133 ? -5.041 -16.226 -8.744 1.00 94.56 133 LEU A CA 1
ATOM 960 C C . LEU A 1 133 ? -5.161 -17.460 -7.842 1.00 94.56 133 LEU A C 1
ATOM 962 O O . LEU A 1 133 ? -5.759 -17.349 -6.772 1.00 94.56 133 LEU A O 1
ATOM 966 N N . ASP A 1 134 ? -4.573 -18.589 -8.240 1.00 95.31 134 ASP A N 1
ATOM 967 C CA . ASP A 1 134 ? -4.553 -19.820 -7.447 1.00 95.31 134 ASP A CA 1
ATOM 968 C C . ASP A 1 134 ? -3.753 -19.623 -6.152 1.00 95.31 134 ASP A C 1
ATOM 970 O O . ASP A 1 134 ? -4.258 -19.915 -5.072 1.00 95.31 134 ASP A O 1
ATOM 974 N N . LEU A 1 135 ? -2.552 -19.033 -6.215 1.00 95.00 135 LEU A N 1
ATOM 975 C CA . LEU A 1 135 ? -1.764 -18.759 -5.005 1.00 95.00 135 LEU A CA 1
ATOM 976 C C . LEU A 1 135 ? -2.393 -17.692 -4.109 1.00 95.00 135 LEU A C 1
ATOM 978 O O . LEU A 1 135 ? -2.362 -17.816 -2.889 1.00 95.00 135 LEU A O 1
ATOM 982 N N . VAL A 1 136 ? -2.995 -16.652 -4.687 1.00 93.69 136 VAL A N 1
ATOM 983 C CA . VAL A 1 136 ? -3.733 -15.644 -3.914 1.00 93.69 136 VAL A CA 1
ATOM 984 C C . VAL A 1 136 ? -4.947 -16.260 -3.200 1.00 93.69 136 VAL A C 1
ATOM 986 O O . VAL A 1 136 ? -5.352 -15.772 -2.138 1.00 93.69 136 VAL A O 1
ATOM 989 N N . ALA A 1 137 ? -5.533 -17.333 -3.748 1.00 93.56 137 ALA A N 1
ATOM 990 C CA . ALA A 1 137 ? -6.637 -18.042 -3.110 1.00 93.56 137 ALA A CA 1
ATOM 991 C C . ALA A 1 137 ? -6.225 -18.722 -1.793 1.00 93.56 137 ALA A C 1
ATOM 993 O O . ALA A 1 137 ? -7.031 -18.745 -0.852 1.00 93.56 137 ALA A O 1
ATOM 994 N N . GLU A 1 138 ? -4.976 -19.183 -1.701 1.00 93.25 138 GLU A N 1
ATOM 995 C CA . GLU A 1 138 ? -4.377 -19.769 -0.502 1.00 93.25 138 GLU A CA 1
ATOM 996 C C . GLU A 1 138 ? -4.112 -18.690 0.558 1.00 93.25 138 GLU A C 1
ATOM 998 O O . GLU A 1 138 ? -3.261 -17.817 0.399 1.00 93.25 138 GLU A O 1
ATOM 1003 N N . ALA A 1 139 ? -4.858 -18.727 1.667 1.00 82.38 139 ALA A N 1
ATOM 1004 C CA . ALA A 1 139 ? -4.907 -17.623 2.633 1.00 82.38 139 ALA A CA 1
ATOM 1005 C C . ALA A 1 139 ? -3.556 -17.281 3.292 1.00 82.38 139 ALA A C 1
ATOM 1007 O O . ALA A 1 139 ? -3.342 -16.119 3.638 1.00 82.38 139 ALA A O 1
ATOM 1008 N N . ASP A 1 140 ? -2.669 -18.267 3.434 1.00 86.31 140 ASP A N 1
ATOM 1009 C CA . ASP A 1 140 ? -1.363 -18.128 4.090 1.00 86.31 140 ASP A CA 1
ATOM 1010 C C . ASP A 1 140 ? -0.214 -17.856 3.098 1.00 86.31 140 ASP A C 1
ATOM 1012 O O . ASP A 1 140 ? 0.948 -17.793 3.497 1.00 86.31 140 ASP A O 1
ATOM 1016 N N . SER A 1 141 ? -0.514 -17.695 1.803 1.00 91.94 141 SER A N 1
ATOM 1017 C CA . SER A 1 141 ? 0.493 -17.462 0.762 1.00 91.94 141 SER A CA 1
ATOM 1018 C C . SER A 1 141 ? 0.580 -15.985 0.390 1.00 91.94 141 SER A C 1
ATOM 1020 O O . SER A 1 141 ? -0.381 -15.414 -0.122 1.00 91.94 141 SER A O 1
ATOM 1022 N N . ASN A 1 142 ? 1.745 -15.368 0.587 1.00 96.62 142 ASN A N 1
ATOM 1023 C CA . ASN A 1 142 ? 2.075 -14.105 -0.077 1.00 96.62 142 ASN A CA 1
ATOM 1024 C C . ASN A 1 142 ? 2.664 -14.397 -1.455 1.00 96.62 142 ASN A C 1
ATOM 1026 O O . ASN A 1 142 ? 3.288 -15.440 -1.648 1.00 96.62 142 ASN A O 1
ATOM 1030 N N . VAL A 1 143 ? 2.482 -13.489 -2.410 1.00 96.81 143 VAL A N 1
ATOM 1031 C CA . VAL A 1 143 ? 2.871 -13.732 -3.806 1.00 96.81 143 VAL A CA 1
ATOM 1032 C C . VAL A 1 143 ? 3.774 -12.615 -4.311 1.00 96.81 143 VAL A C 1
ATOM 1034 O O . VAL A 1 143 ? 3.471 -11.440 -4.116 1.00 96.81 143 VAL A O 1
ATOM 1037 N N . VAL A 1 144 ? 4.858 -12.977 -4.995 1.00 97.19 144 VAL A N 1
ATOM 1038 C CA . VAL A 1 144 ? 5.675 -12.053 -5.794 1.00 97.19 144 VAL A CA 1
ATOM 1039 C C . VAL A 1 144 ? 5.517 -12.443 -7.256 1.00 97.19 144 VAL A C 1
ATOM 1041 O O . VAL A 1 144 ? 5.867 -13.550 -7.654 1.00 97.19 144 VAL A O 1
ATOM 1044 N N . VAL A 1 145 ? 4.952 -11.549 -8.057 1.00 96.56 145 VAL A N 1
ATOM 1045 C CA . VAL A 1 145 ? 4.768 -11.723 -9.496 1.00 96.56 145 VAL A CA 1
ATOM 1046 C C . VAL A 1 145 ? 5.946 -11.064 -10.200 1.00 96.56 145 VAL A C 1
ATOM 1048 O O . VAL A 1 145 ? 5.956 -9.847 -10.388 1.00 96.56 145 VAL A O 1
ATOM 1051 N N . ASN A 1 146 ? 6.936 -11.874 -10.567 1.00 95.06 146 ASN A N 1
ATOM 1052 C CA . ASN A 1 146 ? 8.143 -11.419 -11.241 1.00 95.06 146 ASN A CA 1
ATOM 1053 C C . ASN A 1 146 ? 7.860 -11.202 -12.738 1.00 95.06 146 ASN A C 1
ATOM 1055 O O . ASN A 1 146 ? 7.425 -12.108 -13.449 1.00 95.06 146 ASN A O 1
ATOM 1059 N N . GLY A 1 147 ? 8.106 -9.984 -13.214 1.00 92.75 147 GLY A N 1
ATOM 1060 C CA . GLY A 1 147 ? 7.897 -9.555 -14.595 1.00 92.75 147 GLY A CA 1
ATOM 1061 C C . GLY A 1 147 ? 9.172 -9.445 -15.436 1.00 92.75 147 GLY A C 1
ATOM 1062 O O . GLY A 1 147 ? 9.110 -8.842 -16.508 1.00 92.75 147 GLY A O 1
ATOM 1063 N N . LEU A 1 148 ? 10.314 -9.987 -14.994 1.00 93.38 148 LEU A N 1
ATOM 1064 C CA . LEU A 1 148 ? 11.607 -9.873 -15.689 1.00 93.38 148 LEU A CA 1
ATOM 1065 C C . LEU A 1 148 ? 11.577 -10.427 -17.116 1.00 93.38 148 LEU A C 1
ATOM 1067 O O . LEU A 1 148 ? 12.151 -9.827 -18.022 1.00 93.38 148 LEU A O 1
ATOM 1071 N N . SER A 1 149 ? 10.901 -11.556 -17.329 1.00 93.44 149 SER A N 1
ATOM 1072 C CA . SER A 1 149 ? 10.747 -12.167 -18.658 1.00 93.44 149 SER A CA 1
ATOM 1073 C C . SER A 1 149 ? 9.734 -11.448 -19.559 1.00 93.44 149 SER A C 1
ATOM 1075 O O . SER A 1 149 ? 9.702 -11.715 -20.761 1.00 93.44 149 SER A O 1
ATOM 1077 N N . LEU A 1 150 ? 8.930 -10.520 -19.019 1.00 93.06 150 LEU A N 1
ATOM 1078 C CA . LEU A 1 150 ? 7.987 -9.705 -19.788 1.00 93.06 150 LEU A CA 1
ATOM 1079 C C . LEU A 1 150 ? 8.678 -8.456 -20.340 1.00 93.06 150 LEU A C 1
ATOM 1081 O O . LEU A 1 150 ? 9.273 -7.659 -19.599 1.00 93.06 150 LEU A O 1
ATOM 1085 N N . ARG A 1 151 ? 8.527 -8.215 -21.645 1.00 92.25 151 ARG A N 1
ATOM 1086 C CA . ARG A 1 151 ? 9.036 -6.989 -22.276 1.00 92.25 151 ARG A CA 1
ATOM 1087 C C . ARG A 1 151 ? 8.299 -5.769 -21.734 1.00 92.25 151 ARG A C 1
ATOM 1089 O O . ARG A 1 151 ? 7.127 -5.843 -21.374 1.00 92.25 151 ARG A O 1
ATOM 1096 N N . VAL A 1 152 ? 8.953 -4.606 -21.750 1.00 88.75 152 VAL A N 1
ATOM 1097 C CA . VAL A 1 152 ? 8.395 -3.350 -21.206 1.00 88.75 152 VAL A CA 1
ATOM 1098 C C . VAL A 1 152 ? 7.003 -3.024 -21.764 1.00 88.75 152 VAL A C 1
ATOM 1100 O O . VAL A 1 152 ? 6.146 -2.540 -21.033 1.00 88.75 152 VAL A O 1
ATOM 1103 N N . ASN A 1 153 ? 6.755 -3.318 -23.041 1.00 87.31 153 ASN A N 1
ATOM 1104 C CA . ASN A 1 153 ? 5.466 -3.093 -23.696 1.00 87.31 153 ASN A CA 1
ATOM 1105 C C . ASN A 1 153 ? 4.401 -4.164 -23.390 1.00 87.31 153 ASN A C 1
ATOM 1107 O O . ASN A 1 153 ? 3.226 -3.895 -23.605 1.00 87.31 153 ASN A O 1
ATOM 1111 N N . GLU A 1 154 ? 4.785 -5.342 -22.895 1.00 91.38 154 GLU A N 1
ATOM 1112 C CA . GLU A 1 154 ? 3.877 -6.449 -22.541 1.00 91.38 154 GLU A CA 1
ATOM 1113 C C . GLU A 1 154 ? 3.384 -6.345 -21.089 1.00 91.38 154 GLU A C 1
ATOM 1115 O O . GLU A 1 154 ? 2.285 -6.792 -20.763 1.00 91.38 154 GLU A O 1
ATOM 1120 N N . ARG A 1 155 ? 4.174 -5.714 -20.210 1.00 91.62 155 ARG A N 1
ATOM 1121 C CA . ARG A 1 155 ? 3.862 -5.553 -18.779 1.00 91.62 155 ARG A CA 1
ATOM 1122 C C . ARG A 1 155 ? 2.5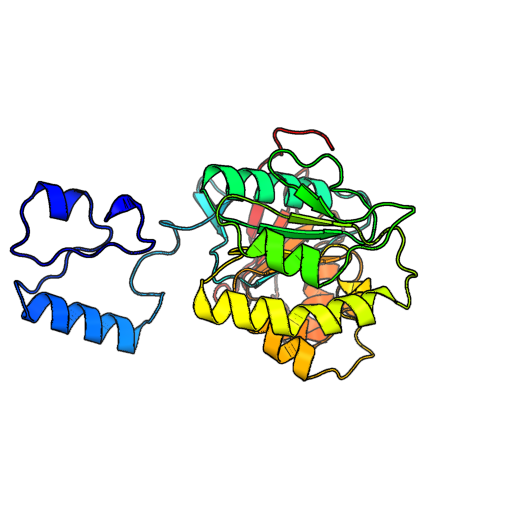02 -4.879 -18.519 1.00 91.62 155 ARG A C 1
ATOM 1124 O O . ARG A 1 155 ? 1.737 -5.431 -17.725 1.00 91.62 155 ARG A O 1
ATOM 1131 N N . PRO A 1 156 ? 2.135 -3.759 -19.185 1.00 89.94 156 PRO A N 1
ATOM 1132 C CA . PRO A 1 156 ? 0.803 -3.179 -19.031 1.00 89.94 156 PRO A CA 1
ATOM 1133 C C . PRO A 1 156 ? -0.331 -4.136 -19.416 1.00 89.94 156 PRO A C 1
ATOM 1135 O O . PRO A 1 156 ? -1.381 -4.111 -18.783 1.00 89.94 156 PRO A O 1
ATOM 1138 N N . ASP A 1 157 ? -0.154 -4.941 -20.470 1.00 89.44 157 ASP A N 1
ATOM 1139 C CA . ASP A 1 157 ? -1.184 -5.865 -20.967 1.00 89.44 157 ASP A CA 1
ATOM 1140 C C . ASP A 1 157 ? -1.404 -7.023 -19.998 1.00 89.44 157 ASP A C 1
ATOM 1142 O O . ASP A 1 157 ? -2.543 -7.334 -19.651 1.00 89.44 157 ASP A O 1
ATOM 1146 N N . PHE A 1 158 ? -0.311 -7.614 -19.510 1.00 91.25 158 PHE A N 1
ATOM 1147 C CA . PHE A 1 158 ? -0.364 -8.664 -18.499 1.00 91.25 158 PHE A CA 1
ATOM 1148 C C . PHE A 1 158 ? -1.061 -8.179 -17.220 1.00 91.25 158 PHE A C 1
ATOM 1150 O O . PHE A 1 158 ? -1.946 -8.852 -16.686 1.00 91.25 158 PHE A O 1
ATOM 1157 N N . PHE A 1 159 ? -0.702 -6.981 -16.749 1.00 89.94 159 PHE A N 1
ATOM 1158 C CA . PHE A 1 159 ? -1.306 -6.404 -15.553 1.00 89.94 159 PHE A CA 1
ATOM 1159 C C . PHE A 1 159 ? -2.801 -6.109 -15.744 1.00 89.94 159 PHE A C 1
ATOM 1161 O O . PHE A 1 159 ? -3.614 -6.474 -14.892 1.00 89.94 159 PHE A O 1
ATOM 1168 N N . ALA A 1 160 ? -3.180 -5.526 -16.886 1.00 86.94 160 ALA A N 1
ATOM 1169 C CA . ALA A 1 160 ? -4.574 -5.245 -17.225 1.00 86.94 160 ALA A CA 1
ATOM 1170 C C . ALA A 1 160 ? -5.438 -6.518 -17.307 1.00 86.94 160 ALA A C 1
ATOM 1172 O O . ALA A 1 160 ? -6.586 -6.506 -16.860 1.00 86.94 160 ALA A O 1
ATOM 1173 N N . ASP A 1 161 ? -4.904 -7.635 -17.815 1.00 89.06 161 ASP A N 1
ATOM 1174 C CA . ASP A 1 161 ? -5.634 -8.911 -17.840 1.00 89.06 161 ASP A CA 1
ATOM 1175 C C . ASP A 1 161 ? -5.837 -9.503 -16.431 1.00 89.06 161 ASP A C 1
ATOM 1177 O O . ASP A 1 161 ? -6.884 -10.090 -16.131 1.00 89.06 161 ASP A O 1
ATOM 1181 N N . LEU A 1 162 ? -4.872 -9.341 -15.527 1.00 89.56 162 LEU A N 1
ATOM 1182 C CA . LEU A 1 162 ? -4.921 -9.911 -14.179 1.00 89.56 162 LEU A CA 1
ATOM 1183 C C . LEU A 1 162 ? -5.803 -9.112 -13.203 1.00 89.56 162 LEU A C 1
ATOM 1185 O O . LEU A 1 162 ? -6.490 -9.704 -12.360 1.00 89.56 162 LEU A O 1
ATOM 1189 N N . LEU A 1 163 ? -5.827 -7.783 -13.337 1.00 87.44 163 LEU A N 1
ATOM 1190 C CA . LEU A 1 163 ? -6.538 -6.861 -12.444 1.00 87.44 163 LEU A CA 1
ATOM 1191 C C . LEU A 1 163 ? -8.017 -7.223 -12.190 1.00 87.44 163 LEU A C 1
ATOM 1193 O O . LEU A 1 163 ? -8.412 -7.246 -11.022 1.00 87.44 163 LEU A O 1
ATOM 1197 N N . PRO A 1 164 ? -8.849 -7.563 -13.198 1.00 87.25 164 PRO A N 1
ATOM 1198 C CA . PRO A 1 164 ? -10.242 -7.949 -12.966 1.00 87.25 164 PRO A CA 1
ATOM 1199 C C . PRO A 1 164 ? -10.397 -9.185 -12.070 1.00 87.25 164 PRO A C 1
ATOM 1201 O O . PRO A 1 164 ? -11.320 -9.245 -11.254 1.00 87.25 164 PRO A O 1
ATOM 1204 N N . GLY A 1 165 ? -9.490 -10.161 -12.204 1.00 89.69 165 GLY A N 1
ATOM 1205 C CA . GLY A 1 165 ? -9.482 -11.378 -11.393 1.00 89.69 165 GLY A CA 1
ATOM 1206 C C . GLY A 1 165 ? -9.163 -11.071 -9.933 1.00 89.69 165 GLY A C 1
ATOM 1207 O O . GLY A 1 165 ? -9.929 -11.443 -9.042 1.00 89.69 165 GLY A O 1
ATOM 1208 N N . LEU A 1 166 ? -8.095 -10.299 -9.701 1.00 89.25 166 LEU A N 1
ATOM 1209 C CA . LEU A 1 166 ? -7.735 -9.819 -8.366 1.00 89.25 166 LEU A CA 1
ATOM 1210 C C . LEU A 1 166 ? -8.841 -8.953 -7.764 1.00 89.25 166 LEU A C 1
ATOM 1212 O O . LEU A 1 166 ? -9.211 -9.150 -6.612 1.00 89.25 166 LEU A O 1
ATOM 1216 N N . GLY A 1 167 ? -9.427 -8.044 -8.543 1.00 87.69 167 GLY A N 1
ATOM 1217 C CA . GLY A 1 167 ? -10.503 -7.178 -8.078 1.00 87.69 167 GLY A CA 1
ATOM 1218 C C . GLY A 1 167 ? -11.755 -7.962 -7.678 1.00 87.69 167 GLY A C 1
ATOM 1219 O O . GLY A 1 167 ? -12.348 -7.709 -6.629 1.00 87.69 167 GLY A O 1
ATOM 1220 N N . SER A 1 168 ? -12.138 -8.968 -8.469 1.00 88.06 168 SER A N 1
ATOM 1221 C CA . SER A 1 168 ? -13.243 -9.867 -8.123 1.00 88.06 168 SER A CA 1
ATOM 1222 C C . SER A 1 168 ? -12.949 -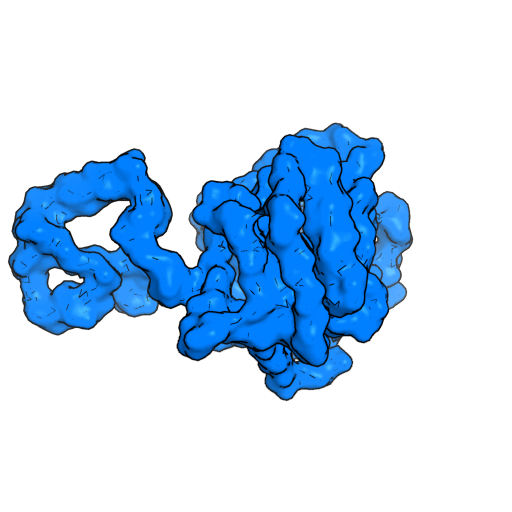10.687 -6.867 1.00 88.06 168 SER A C 1
ATOM 1224 O O . SER A 1 168 ? -13.835 -10.869 -6.030 1.00 88.06 168 SER A O 1
ATOM 1226 N N . PHE A 1 169 ? -11.716 -11.171 -6.718 1.00 89.44 169 PHE A N 1
ATOM 1227 C CA . PHE A 1 169 ? -11.310 -11.936 -5.547 1.00 89.44 169 PHE A CA 1
ATOM 1228 C C . PHE A 1 169 ? -11.332 -11.062 -4.282 1.00 89.44 169 PHE A C 1
ATOM 1230 O O . PHE A 1 169 ? -12.049 -11.389 -3.335 1.00 89.44 169 PHE A O 1
ATOM 1237 N N . ARG A 1 170 ? -10.698 -9.884 -4.325 1.00 88.62 170 ARG A N 1
ATOM 1238 C CA . ARG A 1 170 ? -10.668 -8.889 -3.240 1.00 88.62 170 ARG A CA 1
ATOM 1239 C C . ARG A 1 170 ? -12.057 -8.432 -2.806 1.00 88.62 170 ARG A C 1
ATOM 1241 O O . ARG A 1 170 ? -12.304 -8.334 -1.610 1.00 88.62 170 ARG A O 1
ATOM 1248 N N . ARG A 1 171 ? -13.003 -8.225 -3.730 1.00 86.12 171 ARG A N 1
ATOM 1249 C CA . ARG A 1 171 ? -14.398 -7.893 -3.368 1.00 86.12 171 ARG A CA 1
ATOM 1250 C C . ARG A 1 171 ? -15.078 -8.972 -2.523 1.00 86.12 171 ARG A C 1
ATOM 1252 O O . ARG A 1 171 ? -15.946 -8.652 -1.719 1.00 86.12 171 ARG A O 1
ATOM 1259 N N . ARG A 1 172 ? -14.714 -10.242 -2.715 1.00 87.25 172 ARG A N 1
ATOM 1260 C CA . ARG A 1 172 ? -15.313 -11.380 -2.004 1.00 87.25 172 ARG A CA 1
ATOM 1261 C C . ARG A 1 172 ? -14.587 -11.712 -0.703 1.00 87.25 172 ARG A C 1
ATOM 1263 O O . ARG A 1 172 ? -15.227 -12.154 0.244 1.00 87.25 172 ARG A O 1
ATOM 1270 N N . THR A 1 173 ? -13.265 -11.563 -0.674 1.00 87.50 173 THR A N 1
ATOM 1271 C CA . THR A 1 173 ? -12.416 -12.097 0.405 1.00 87.50 173 THR A CA 1
ATOM 1272 C C . THR A 1 173 ? -11.622 -11.033 1.158 1.00 87.50 173 THR A C 1
ATOM 1274 O O . THR A 1 173 ? -10.980 -11.374 2.147 1.00 87.50 173 THR A O 1
ATOM 1277 N N . ALA A 1 174 ? -11.630 -9.780 0.689 1.00 85.81 174 ALA A N 1
ATOM 1278 C CA . ALA A 1 174 ? -10.721 -8.704 1.099 1.00 85.81 174 ALA A CA 1
ATOM 1279 C C . ALA A 1 174 ? -9.223 -9.034 0.918 1.00 85.81 174 ALA A C 1
ATOM 1281 O O . ALA A 1 174 ? -8.366 -8.319 1.431 1.00 85.81 174 ALA A O 1
ATOM 1282 N N . ARG A 1 175 ? -8.907 -10.102 0.169 1.00 90.50 175 ARG A N 1
ATOM 1283 C CA . ARG A 1 175 ? -7.554 -10.614 -0.055 1.00 90.50 175 ARG A CA 1
ATOM 1284 C C . ARG A 1 175 ? -7.122 -10.500 -1.527 1.00 90.50 175 ARG A C 1
ATOM 1286 O O . ARG A 1 175 ? -7.994 -10.629 -2.381 1.00 90.50 175 ARG A O 1
ATOM 1293 N N . PRO A 1 176 ? -5.829 -10.270 -1.836 1.00 92.62 176 PRO A N 1
ATOM 1294 C CA . PRO A 1 176 ? -4.798 -9.910 -0.870 1.00 92.62 176 PRO A CA 1
ATOM 1295 C C . PRO A 1 176 ? -5.136 -8.550 -0.246 1.00 92.62 176 PRO A C 1
ATOM 1297 O O . PRO A 1 176 ? -5.774 -7.696 -0.876 1.00 92.62 176 PRO A O 1
ATOM 1300 N N . HIS A 1 177 ? -4.764 -8.385 1.021 1.00 91.38 177 HIS A N 1
ATOM 1301 C CA . HIS A 1 177 ? -5.071 -7.167 1.766 1.00 91.38 177 HIS A CA 1
ATOM 1302 C C . HIS A 1 177 ? -4.269 -5.996 1.205 1.00 91.38 177 HIS A C 1
ATOM 1304 O O . HIS A 1 177 ? -4.810 -4.903 1.054 1.00 91.38 177 HIS A O 1
ATOM 1310 N N . TRP A 1 178 ? -3.015 -6.264 0.828 1.00 94.38 178 TRP A N 1
ATOM 1311 C CA . TRP A 1 178 ? -2.118 -5.299 0.210 1.00 94.38 178 TRP A CA 1
ATOM 1312 C C . TRP A 1 178 ? -1.707 -5.720 -1.197 1.00 94.38 178 TRP A C 1
ATOM 1314 O O . TRP A 1 178 ? -1.276 -6.850 -1.427 1.00 94.38 178 TRP A O 1
ATOM 1324 N N . LEU A 1 179 ? -1.808 -4.784 -2.134 1.00 94.81 179 LEU A N 1
ATOM 1325 C CA . LEU A 1 179 ? -1.244 -4.897 -3.470 1.00 94.81 179 LEU A CA 1
ATOM 1326 C C . LEU A 1 179 ? -0.060 -3.944 -3.594 1.00 94.81 179 LEU A C 1
ATOM 1328 O O . LEU A 1 179 ? -0.253 -2.737 -3.512 1.00 94.81 179 LEU A O 1
ATOM 1332 N N . VAL A 1 180 ? 1.147 -4.459 -3.784 1.00 96.06 180 VAL A N 1
ATOM 1333 C CA . VAL A 1 180 ? 2.346 -3.643 -4.004 1.00 96.06 180 VAL A CA 1
ATOM 1334 C C . VAL A 1 180 ? 2.670 -3.685 -5.489 1.00 96.06 180 VAL A C 1
ATOM 1336 O O . VAL A 1 180 ? 2.776 -4.757 -6.069 1.00 96.06 180 VAL A O 1
ATOM 1339 N N . ILE A 1 181 ? 2.769 -2.527 -6.121 1.00 95.62 181 ILE A N 1
ATOM 1340 C CA . ILE A 1 181 ? 3.004 -2.386 -7.555 1.00 95.62 181 ILE A CA 1
ATOM 1341 C C . ILE A 1 181 ? 4.310 -1.620 -7.704 1.00 95.62 181 ILE A C 1
ATOM 1343 O O . ILE A 1 181 ? 4.307 -0.392 -7.562 1.00 95.62 181 ILE A O 1
ATOM 1347 N N . ASP A 1 182 ? 5.406 -2.341 -7.942 1.00 95.88 182 ASP A N 1
ATOM 1348 C CA . ASP A 1 182 ? 6.697 -1.711 -8.190 1.00 95.88 182 ASP A CA 1
ATOM 1349 C C . ASP A 1 182 ? 6.839 -1.241 -9.635 1.00 95.88 182 ASP A C 1
ATOM 1351 O O . ASP A 1 182 ? 6.165 -1.730 -10.546 1.00 95.88 182 ASP A O 1
ATOM 1355 N N . GLU A 1 183 ? 7.650 -0.202 -9.801 1.00 95.06 183 GLU A N 1
ATOM 1356 C CA . GLU A 1 183 ? 7.789 0.609 -10.999 1.00 95.06 183 GLU A CA 1
ATOM 1357 C C . GLU A 1 183 ? 6.455 0.805 -11.727 1.00 95.06 183 GLU A C 1
ATOM 1359 O O . GLU A 1 183 ? 6.292 0.553 -12.922 1.00 95.06 183 GLU A O 1
ATOM 1364 N N . ALA A 1 184 ? 5.463 1.292 -10.975 1.00 94.12 184 ALA A N 1
ATOM 1365 C CA . ALA A 1 184 ? 4.066 1.402 -11.380 1.00 94.12 184 ALA A CA 1
ATOM 1366 C C . ALA A 1 184 ? 3.861 2.200 -12.678 1.00 94.12 184 ALA A C 1
ATOM 1368 O O . ALA A 1 184 ? 2.847 2.033 -13.353 1.00 94.12 184 ALA A O 1
ATOM 1369 N N . HIS A 1 185 ? 4.825 3.034 -13.071 1.00 93.12 185 HIS A N 1
ATOM 1370 C CA . HIS A 1 185 ? 4.808 3.737 -14.350 1.00 93.12 185 HIS A CA 1
ATOM 1371 C C . HIS A 1 185 ? 4.958 2.800 -15.571 1.00 93.12 185 HIS A C 1
ATOM 1373 O O . HIS A 1 185 ? 4.509 3.152 -16.663 1.00 93.12 185 HIS A O 1
ATOM 1379 N N . HIS A 1 186 ? 5.520 1.599 -15.395 1.00 91.75 186 HIS A N 1
ATOM 1380 C CA . HIS A 1 186 ? 5.555 0.531 -16.398 1.00 91.75 186 HIS A CA 1
ATOM 1381 C C . HIS A 1 186 ? 4.270 -0.301 -16.455 1.00 91.75 186 HIS A C 1
ATOM 1383 O O . HIS A 1 186 ? 4.015 -0.926 -17.479 1.00 91.75 186 HIS A O 1
ATOM 1389 N N . LEU A 1 187 ? 3.469 -0.328 -15.387 1.00 90.06 187 LEU A N 1
ATOM 1390 C CA . LEU A 1 187 ? 2.260 -1.160 -15.293 1.00 90.06 187 LEU A CA 1
ATOM 1391 C C . LEU A 1 187 ? 0.972 -0.359 -15.526 1.00 90.06 187 LEU A C 1
ATOM 1393 O O . LEU A 1 187 ? 0.010 -0.875 -16.091 1.00 90.06 187 LEU A O 1
ATOM 1397 N N . LEU A 1 188 ? 0.968 0.919 -15.144 1.00 89.56 188 LEU A N 1
ATOM 1398 C CA . LEU A 1 188 ? -0.171 1.835 -15.229 1.00 89.56 188 LEU A CA 1
ATOM 1399 C C . LEU A 1 188 ? 0.205 3.139 -15.954 1.00 89.56 188 LEU A C 1
ATOM 1401 O O . LEU A 1 188 ? 0.114 4.218 -15.363 1.00 89.56 188 LEU A O 1
ATOM 1405 N N . PRO A 1 189 ? 0.637 3.081 -17.228 1.00 90.06 189 PRO A N 1
ATOM 1406 C CA . PRO A 1 189 ? 1.139 4.250 -17.938 1.00 90.06 189 PRO A CA 1
ATOM 1407 C C . PRO A 1 189 ? 0.035 5.268 -18.255 1.00 90.06 189 PRO A C 1
ATOM 1409 O O . PRO A 1 189 ? -1.080 4.916 -18.641 1.00 90.06 189 PRO A O 1
ATOM 1412 N N . LYS A 1 190 ? 0.382 6.559 -18.209 1.00 86.25 190 LYS A N 1
ATOM 1413 C CA . LYS A 1 190 ? -0.538 7.689 -18.439 1.00 86.25 190 LYS A CA 1
ATOM 1414 C C . LYS A 1 190 ? -1.276 7.681 -19.782 1.00 86.25 190 LYS A C 1
ATOM 1416 O O . LYS A 1 190 ? -2.365 8.227 -19.881 1.00 86.25 190 LYS A O 1
ATOM 1421 N N . ARG A 1 191 ? -0.687 7.101 -20.831 1.00 71.38 191 ARG A N 1
ATOM 1422 C CA . ARG A 1 191 ? -1.235 7.132 -22.203 1.00 71.38 191 ARG A CA 1
ATOM 1423 C C . ARG A 1 191 ? -2.312 6.075 -22.475 1.00 71.38 191 ARG A C 1
ATOM 1425 O O . ARG A 1 191 ? -2.769 5.979 -23.611 1.00 71.38 191 ARG A O 1
ATOM 1432 N N . ARG A 1 192 ? -2.682 5.263 -21.483 1.00 65.50 192 ARG A N 1
ATOM 1433 C CA . ARG A 1 192 ? -3.630 4.163 -21.656 1.00 65.50 192 ARG A CA 1
ATOM 1434 C C . ARG A 1 192 ? -4.941 4.469 -20.927 1.00 65.50 192 ARG A C 1
ATOM 1436 O O . ARG A 1 192 ? -5.022 4.306 -19.714 1.00 65.50 192 ARG A O 1
ATOM 1443 N N . ASP A 1 193 ? -5.967 4.858 -21.682 1.00 55.00 193 ASP A N 1
ATOM 1444 C CA . ASP A 1 193 ? -7.344 5.025 -21.190 1.00 55.00 193 ASP A CA 1
ATOM 1445 C C . ASP A 1 193 ? -8.022 3.652 -21.008 1.00 55.00 193 ASP A C 1
ATOM 1447 O O . ASP A 1 193 ? -8.971 3.305 -21.709 1.00 55.00 193 ASP A O 1
ATOM 1451 N N . ASP A 1 194 ? -7.518 2.821 -20.092 1.00 59.28 194 ASP A N 1
ATOM 1452 C CA . ASP A 1 194 ? -8.192 1.574 -19.717 1.00 59.28 194 ASP A CA 1
ATOM 1453 C C . ASP A 1 194 ? -8.992 1.761 -18.423 1.00 59.28 194 ASP A C 1
ATOM 1455 O O . ASP A 1 194 ? -8.575 1.405 -17.317 1.00 59.28 194 ASP A O 1
ATOM 1459 N N . THR A 1 195 ? -10.181 2.339 -18.579 1.00 52.84 195 THR A N 1
ATOM 1460 C CA . THR A 1 195 ? -11.159 2.563 -17.501 1.00 52.84 195 THR A CA 1
ATOM 1461 C C . THR A 1 195 ? -11.493 1.290 -16.713 1.00 52.84 195 THR A C 1
ATOM 1463 O O . THR A 1 195 ? -11.795 1.375 -15.524 1.00 52.84 195 THR A O 1
ATOM 1466 N N . ARG A 1 196 ? -11.395 0.093 -17.314 1.00 56.91 196 ARG A N 1
ATOM 1467 C CA . ARG A 1 196 ? -11.663 -1.183 -16.618 1.00 56.91 196 ARG A CA 1
ATOM 1468 C C . ARG A 1 196 ? -10.562 -1.556 -15.625 1.00 56.91 196 ARG A C 1
ATOM 1470 O O . ARG A 1 196 ? -10.860 -2.091 -14.552 1.00 56.91 196 ARG A O 1
ATOM 1477 N N . SER A 1 197 ? -9.313 -1.244 -15.959 1.00 58.41 197 SER A N 1
ATOM 1478 C CA . SER A 1 197 ? -8.165 -1.429 -15.067 1.00 58.41 197 SER A CA 1
ATOM 1479 C C . SER A 1 197 ? -8.247 -0.485 -13.859 1.00 58.41 197 SER A C 1
ATOM 1481 O O . SER A 1 197 ? -8.026 -0.910 -12.726 1.00 58.41 197 SER A O 1
ATOM 1483 N N . VAL A 1 198 ? -8.689 0.760 -14.064 1.00 57.34 198 VAL A N 1
ATOM 1484 C CA . VAL A 1 198 ? -8.903 1.750 -12.988 1.00 57.34 198 VAL A CA 1
ATOM 1485 C C . VAL A 1 198 ? -10.029 1.338 -12.033 1.00 57.34 198 VAL A C 1
ATOM 1487 O O . VAL A 1 198 ? -9.835 1.365 -10.822 1.00 57.34 198 VAL A O 1
ATOM 1490 N N . LEU A 1 199 ? -11.173 0.871 -12.546 1.00 55.22 199 LEU A N 1
ATOM 1491 C CA . LEU A 1 199 ? -12.276 0.359 -11.712 1.00 55.22 199 LEU A CA 1
ATOM 1492 C C . LEU A 1 199 ? -11.868 -0.870 -10.879 1.00 55.22 199 LEU A C 1
ATOM 1494 O O . LEU A 1 199 ? -12.417 -1.129 -9.811 1.00 55.22 199 LEU A O 1
ATOM 1498 N N . SER A 1 200 ? -10.889 -1.643 -11.354 1.00 57.81 200 SER A N 1
ATOM 1499 C CA . SER A 1 200 ? -10.321 -2.768 -10.600 1.00 57.81 200 SER A CA 1
ATOM 1500 C C . SER A 1 200 ? -9.319 -2.312 -9.525 1.00 57.81 200 SER A C 1
ATOM 1502 O O . SER A 1 200 ? -9.127 -3.024 -8.539 1.00 57.81 200 SE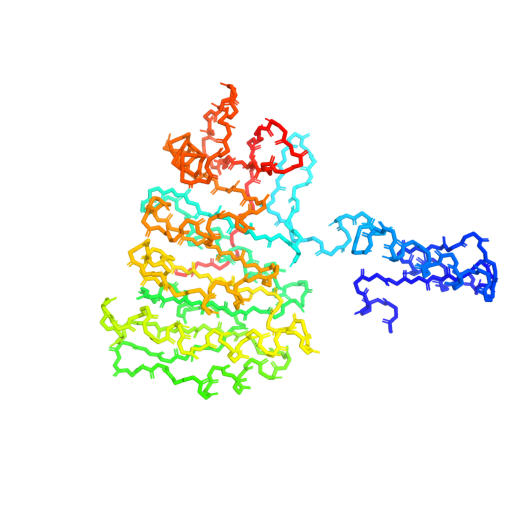R A O 1
ATOM 1504 N N . LEU A 1 201 ? -8.727 -1.119 -9.685 1.00 59.91 201 LEU A N 1
ATOM 1505 C CA . LEU A 1 201 ? -7.861 -0.440 -8.711 1.00 59.91 201 LEU A CA 1
ATOM 1506 C C . LEU A 1 201 ? -8.627 0.345 -7.641 1.00 59.91 201 LEU A C 1
ATOM 1508 O O . LEU A 1 201 ? -8.015 0.721 -6.646 1.00 59.91 201 LEU A O 1
ATOM 1512 N N . GLU A 1 202 ? -9.941 0.554 -7.780 1.00 62.94 202 GLU A N 1
ATOM 1513 C CA . GLU A 1 202 ? -10.793 1.211 -6.763 1.00 62.94 202 GLU A CA 1
ATOM 1514 C C . GLU A 1 202 ? -10.813 0.492 -5.399 1.00 62.94 202 GLU A C 1
ATOM 1516 O O . GLU A 1 202 ? -11.525 0.889 -4.478 1.00 62.94 202 GLU A O 1
ATOM 1521 N N . LEU A 1 203 ? -10.033 -0.574 -5.245 1.00 63.41 203 LEU A N 1
ATOM 1522 C CA . LEU A 1 203 ? -9.917 -1.339 -4.026 1.00 63.41 203 LEU A CA 1
ATOM 1523 C C . LEU A 1 203 ? -8.777 -0.786 -3.147 1.00 63.41 203 LEU A C 1
ATOM 1525 O O . LEU A 1 203 ? -7.604 -0.857 -3.541 1.00 63.41 203 LEU A O 1
ATOM 1529 N N . PRO A 1 204 ? -9.109 -0.279 -1.944 1.00 78.50 204 PRO A N 1
ATOM 1530 C CA . PRO A 1 204 ? -8.147 0.233 -0.967 1.00 78.50 204 PRO A CA 1
ATOM 1531 C C . PRO A 1 204 ? -7.056 -0.779 -0.614 1.00 78.50 204 PRO A C 1
ATOM 1533 O O . PRO A 1 204 ? -7.280 -1.964 -0.806 1.00 78.50 204 PRO A O 1
ATOM 1536 N N . GLY A 1 205 ? -5.907 -0.366 -0.077 1.00 89.94 205 GLY A N 1
ATOM 1537 C CA . GLY A 1 205 ? -4.822 -1.295 0.273 1.00 89.94 205 GLY A CA 1
ATOM 1538 C C . GLY A 1 205 ? -3.907 -1.568 -0.914 1.00 89.94 205 GLY A C 1
ATOM 1539 O O . GLY A 1 205 ? -3.582 -2.712 -1.221 1.00 89.94 205 GLY A O 1
ATOM 1540 N N . THR A 1 206 ? -3.527 -0.508 -1.622 1.00 93.44 206 THR A N 1
ATOM 1541 C CA . THR A 1 206 ? -2.626 -0.573 -2.779 1.00 93.44 206 THR A CA 1
ATOM 1542 C C . THR A 1 206 ? -1.445 0.359 -2.542 1.00 93.44 206 THR A C 1
ATOM 1544 O O . THR A 1 206 ? -1.634 1.482 -2.084 1.00 93.44 206 THR A O 1
ATOM 1547 N N . ILE A 1 207 ? -0.231 -0.082 -2.854 1.00 96.31 207 ILE A N 1
ATOM 1548 C CA . ILE A 1 207 ? 1.002 0.700 -2.795 1.00 96.31 207 ILE A CA 1
ATOM 1549 C C . ILE A 1 207 ? 1.556 0.798 -4.211 1.00 96.31 207 ILE A C 1
ATOM 1551 O O . ILE A 1 207 ? 1.925 -0.207 -4.805 1.00 96.31 207 ILE A O 1
ATOM 1555 N N . LEU A 1 208 ? 1.610 2.013 -4.745 1.00 96.62 208 LEU A N 1
ATOM 1556 C CA . LEU A 1 208 ? 2.238 2.339 -6.018 1.00 96.62 208 LEU A CA 1
ATOM 1557 C C . LEU A 1 208 ? 3.651 2.835 -5.741 1.00 96.62 208 LEU A C 1
ATOM 1559 O O . LEU A 1 208 ? 3.811 3.834 -5.039 1.00 96.62 208 LEU A O 1
ATOM 1563 N N . ILE A 1 209 ? 4.659 2.175 -6.296 1.00 97.62 209 ILE A N 1
ATOM 1564 C CA . ILE A 1 209 ? 6.056 2.583 -6.164 1.00 97.62 209 ILE A CA 1
ATOM 1565 C C . ILE A 1 209 ? 6.550 3.055 -7.528 1.00 97.62 209 ILE A C 1
ATOM 1567 O O . ILE A 1 209 ? 6.262 2.433 -8.545 1.00 97.62 209 ILE A O 1
ATOM 1571 N N . THR A 1 210 ? 7.220 4.207 -7.589 1.00 96.50 210 THR A N 1
ATOM 1572 C CA . THR A 1 210 ? 7.728 4.728 -8.867 1.00 96.50 210 THR A CA 1
ATOM 1573 C C . THR A 1 210 ? 8.825 5.770 -8.694 1.00 96.50 210 THR A C 1
ATOM 1575 O O . THR A 1 210 ? 8.873 6.505 -7.703 1.00 96.50 210 THR A O 1
ATOM 1578 N N . VAL A 1 211 ? 9.681 5.898 -9.703 1.00 96.50 211 VAL A N 1
ATOM 1579 C CA . VAL A 1 211 ? 10.551 7.071 -9.891 1.00 96.50 211 VAL A CA 1
ATOM 1580 C C . VAL A 1 211 ? 9.855 8.246 -10.598 1.00 96.50 211 VAL A C 1
ATOM 1582 O O . VAL A 1 211 ? 10.269 9.390 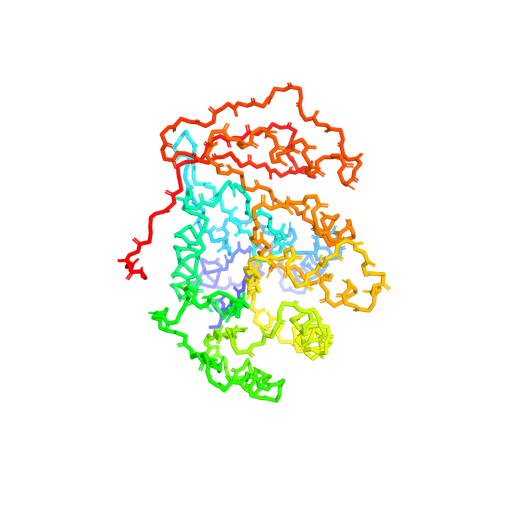-10.415 1.00 96.50 211 VAL A O 1
ATOM 1585 N N . HIS A 1 212 ? 8.781 7.985 -11.351 1.00 95.00 212 HIS A N 1
ATOM 1586 C CA . HIS A 1 212 ? 8.103 8.948 -12.230 1.00 95.00 212 HIS A CA 1
ATOM 1587 C C . HIS A 1 212 ? 6.589 8.997 -11.962 1.00 95.00 212 HIS A C 1
ATOM 1589 O O . HIS A 1 212 ? 5.812 8.373 -12.693 1.00 95.00 212 HIS A O 1
ATOM 1595 N N . PRO A 1 213 ? 6.121 9.728 -10.931 1.00 94.62 213 PRO A N 1
ATOM 1596 C CA . PRO A 1 213 ? 4.690 9.893 -10.672 1.00 94.62 213 PRO A CA 1
ATOM 1597 C C . PRO A 1 213 ? 3.920 10.425 -11.887 1.00 94.62 213 PRO A C 1
ATOM 1599 O O . PRO A 1 213 ? 2.842 9.935 -12.192 1.00 94.62 213 PRO A O 1
ATOM 1602 N N . GLU A 1 214 ? 4.492 11.372 -12.630 1.00 94.81 214 GLU A N 1
ATOM 1603 C CA . GLU A 1 214 ? 3.897 11.981 -13.828 1.00 94.81 214 GLU A CA 1
ATOM 1604 C C . GLU A 1 214 ? 3.678 11.022 -15.007 1.00 94.81 214 GLU A C 1
ATOM 1606 O O . GLU A 1 214 ? 2.952 11.360 -15.946 1.00 94.81 214 GLU A O 1
ATOM 1611 N N . ALA A 1 215 ? 4.306 9.845 -14.971 1.00 94.12 215 ALA A N 1
ATOM 1612 C CA . ALA A 1 215 ? 4.157 8.810 -15.985 1.00 94.12 215 ALA A CA 1
ATOM 1613 C C . ALA A 1 215 ? 3.037 7.804 -15.656 1.00 94.12 215 ALA A C 1
ATOM 1615 O O . ALA A 1 215 ? 2.667 7.016 -16.528 1.00 94.12 215 ALA A O 1
ATOM 1616 N N . ILE A 1 216 ? 2.465 7.850 -14.447 1.00 92.94 216 ILE A N 1
ATOM 1617 C CA . ILE A 1 216 ? 1.330 7.014 -14.033 1.00 92.94 216 ILE A CA 1
ATOM 1618 C C . ILE A 1 216 ? 0.008 7.620 -14.535 1.00 92.94 216 ILE A C 1
ATOM 1620 O O . ILE A 1 216 ? -0.129 8.837 -14.667 1.00 92.94 216 ILE A O 1
ATOM 1624 N N . SER A 1 217 ? -0.986 6.768 -14.805 1.00 90.50 217 SER A N 1
ATOM 1625 C CA . SER A 1 217 ? -2.373 7.173 -15.061 1.00 90.50 217 SER A CA 1
ATOM 1626 C C . SER A 1 217 ? -2.888 8.163 -14.013 1.00 90.50 217 SER A C 1
ATOM 1628 O O . SER A 1 217 ? -2.836 7.916 -12.805 1.00 90.50 217 SER A O 1
ATOM 1630 N N . THR A 1 218 ? -3.440 9.281 -14.489 1.00 90.75 218 THR A N 1
ATOM 1631 C CA . THR A 1 218 ? -4.049 10.309 -13.640 1.00 90.75 218 THR A CA 1
ATOM 1632 C C . THR A 1 218 ? -5.164 9.739 -12.767 1.00 90.75 218 THR A C 1
ATOM 1634 O O . THR A 1 218 ? -5.282 10.127 -11.605 1.00 90.75 218 THR A O 1
ATOM 1637 N N . ASP A 1 219 ? -5.947 8.792 -13.278 1.00 87.44 219 ASP A N 1
ATOM 1638 C CA . ASP A 1 219 ? -7.035 8.200 -12.504 1.00 87.44 219 ASP A CA 1
ATOM 1639 C C . ASP A 1 219 ? -6.516 7.294 -11.385 1.00 87.44 219 ASP A C 1
ATOM 1641 O O . ASP A 1 219 ? -7.024 7.362 -10.269 1.00 87.44 219 ASP A O 1
ATOM 1645 N N . ALA A 1 220 ? -5.435 6.541 -11.618 1.00 89.25 220 ALA A N 1
ATOM 1646 C CA . ALA A 1 220 ? -4.775 5.782 -10.554 1.00 89.25 220 ALA A CA 1
ATOM 1647 C C . ALA A 1 220 ? -4.199 6.713 -9.470 1.00 89.25 220 ALA A C 1
ATOM 1649 O O . ALA A 1 220 ? -4.358 6.454 -8.277 1.00 89.25 220 ALA A O 1
ATOM 1650 N N . LEU A 1 221 ? -3.590 7.838 -9.863 1.00 92.25 221 LEU A N 1
ATOM 1651 C CA . LEU A 1 221 ? -3.088 8.838 -8.914 1.00 92.25 221 LEU A CA 1
ATOM 1652 C C . LEU A 1 221 ? -4.206 9.502 -8.100 1.00 92.25 221 LEU A C 1
ATOM 1654 O O . LEU A 1 221 ? -3.999 9.814 -6.931 1.00 92.25 221 LEU A O 1
ATOM 1658 N N . ARG A 1 222 ? -5.397 9.702 -8.673 1.00 90.94 222 ARG A N 1
ATOM 1659 C CA . ARG A 1 222 ? -6.549 10.271 -7.950 1.00 90.94 222 ARG A CA 1
ATOM 1660 C C . ARG A 1 222 ? -7.062 9.369 -6.828 1.00 90.94 222 ARG A C 1
ATOM 1662 O O . ARG A 1 222 ? -7.651 9.884 -5.880 1.00 90.94 222 ARG A O 1
ATOM 1669 N N . LEU A 1 223 ? -6.815 8.061 -6.904 1.00 89.56 223 LEU A N 1
ATOM 1670 C CA . LEU A 1 223 ? -7.163 7.109 -5.844 1.00 89.56 223 LEU A CA 1
ATOM 1671 C C . LEU A 1 223 ? -6.219 7.191 -4.636 1.00 89.56 223 LEU A C 1
ATOM 1673 O O . LEU A 1 223 ? -6.558 6.692 -3.565 1.00 89.56 223 LEU A O 1
ATOM 1677 N N . VAL A 1 224 ? -5.042 7.809 -4.779 1.00 93.38 224 VAL A N 1
ATOM 1678 C CA . VAL A 1 224 ? -4.029 7.884 -3.720 1.00 93.38 224 VAL A CA 1
ATOM 1679 C C . VAL A 1 224 ? -4.533 8.722 -2.543 1.00 93.38 224 VAL A C 1
ATOM 1681 O O . VAL A 1 224 ? -4.829 9.913 -2.657 1.00 93.38 224 VAL A O 1
ATOM 1684 N N . THR A 1 225 ? -4.562 8.106 -1.364 1.00 93.56 225 THR A N 1
ATOM 1685 C CA . THR A 1 225 ? -4.947 8.736 -0.096 1.00 93.56 225 THR A CA 1
ATOM 1686 C C . THR A 1 225 ? -3.741 9.150 0.746 1.00 93.56 225 THR A C 1
ATOM 1688 O O . THR A 1 225 ? -3.883 9.988 1.646 1.00 93.56 225 THR A O 1
ATOM 1691 N N . ALA A 1 226 ? -2.557 8.598 0.462 1.00 95.19 226 ALA A N 1
ATOM 1692 C CA . ALA A 1 226 ? -1.313 8.909 1.154 1.00 95.19 226 ALA A CA 1
ATOM 1693 C C . ALA A 1 226 ? -0.109 8.948 0.199 1.00 95.19 226 ALA A C 1
ATOM 1695 O O . ALA A 1 226 ? 0.061 8.075 -0.641 1.00 95.19 226 ALA A O 1
ATOM 1696 N N . VAL A 1 227 ? 0.763 9.938 0.367 1.00 97.25 227 VAL A N 1
ATOM 1697 C CA . VAL A 1 227 ? 2.006 10.103 -0.395 1.00 97.25 227 VAL A CA 1
ATOM 1698 C C . VAL A 1 227 ? 3.190 9.977 0.559 1.00 97.25 227 VAL A C 1
ATOM 1700 O O . VAL A 1 227 ? 3.231 10.645 1.596 1.00 97.25 227 VAL A O 1
ATOM 1703 N N . ILE A 1 228 ? 4.150 9.134 0.194 1.00 97.75 228 ILE A N 1
ATOM 1704 C CA . ILE A 1 228 ? 5.454 8.962 0.828 1.00 97.75 228 ILE A CA 1
ATOM 1705 C C . ILE A 1 228 ? 6.509 9.345 -0.212 1.00 97.75 228 ILE A C 1
ATOM 1707 O O . ILE A 1 228 ? 6.738 8.627 -1.181 1.00 97.75 228 ILE A O 1
ATOM 1711 N N . ALA A 1 229 ? 7.144 10.496 -0.023 1.00 97.31 229 ALA A N 1
ATOM 1712 C CA . ALA A 1 229 ? 8.171 10.999 -0.921 1.00 97.31 229 ALA A CA 1
ATOM 1713 C C . ALA A 1 229 ? 9.560 10.888 -0.273 1.00 97.31 229 ALA A C 1
ATOM 1715 O O . ALA A 1 229 ? 9.774 11.365 0.847 1.00 97.31 229 ALA A O 1
ATOM 1716 N N . LEU A 1 230 ? 10.494 10.245 -0.974 1.00 95.69 230 LEU A N 1
ATOM 1717 C CA . LEU A 1 230 ? 11.827 9.911 -0.480 1.00 95.69 230 LEU A CA 1
ATOM 1718 C C . LEU A 1 230 ? 12.900 10.818 -1.089 1.00 95.69 230 LEU A C 1
ATOM 1720 O O . LEU A 1 230 ? 12.819 11.234 -2.246 1.00 95.69 230 LEU A O 1
ATOM 1724 N N . GLY A 1 231 ? 13.946 11.061 -0.301 1.00 92.88 231 GLY A N 1
ATOM 1725 C CA . GLY A 1 231 ? 15.175 11.694 -0.762 1.00 92.88 231 GLY A CA 1
ATOM 1726 C C . GLY A 1 231 ? 15.118 13.207 -0.990 1.00 92.88 231 GLY A C 1
ATOM 1727 O O . GLY A 1 231 ? 14.135 13.875 -0.655 1.00 92.88 231 GLY A O 1
ATOM 1728 N N . PRO A 1 232 ? 16.190 13.771 -1.582 1.00 90.38 232 PRO A N 1
ATOM 1729 C CA . PRO A 1 232 ? 16.341 15.216 -1.775 1.00 90.38 232 PRO A CA 1
ATOM 1730 C C . PRO A 1 232 ? 15.256 15.846 -2.660 1.00 90.38 232 PRO A C 1
ATOM 1732 O O . PRO A 1 232 ? 14.903 17.010 -2.475 1.00 90.38 232 PRO A O 1
ATOM 1735 N N . THR A 1 233 ? 14.704 15.073 -3.599 1.00 90.69 233 THR A N 1
ATOM 1736 C CA . THR A 1 233 ? 13.678 15.495 -4.567 1.00 90.69 233 THR A CA 1
ATOM 1737 C C . THR A 1 233 ? 12.247 15.257 -4.073 1.00 90.69 233 THR A C 1
ATOM 1739 O O . THR A 1 233 ? 11.292 15.460 -4.822 1.00 90.69 233 THR A O 1
ATOM 1742 N N . ALA A 1 234 ? 12.051 14.895 -2.797 1.00 94.69 234 ALA A N 1
ATOM 1743 C CA . ALA A 1 234 ? 10.730 14.611 -2.229 1.00 94.69 234 ALA A CA 1
ATOM 1744 C C . ALA A 1 234 ? 9.707 15.749 -2.432 1.00 94.69 234 ALA A C 1
ATOM 1746 O O . ALA A 1 234 ? 8.514 15.509 -2.620 1.00 94.69 234 ALA A O 1
ATOM 1747 N N . LYS A 1 235 ? 10.166 17.007 -2.442 1.00 95.12 235 LYS A N 1
ATOM 1748 C CA . LYS A 1 235 ? 9.311 18.169 -2.729 1.00 95.12 235 LYS A CA 1
ATOM 1749 C C . LYS A 1 235 ? 8.759 18.152 -4.155 1.00 95.12 235 LYS A C 1
ATOM 1751 O O . LYS A 1 235 ? 7.609 18.538 -4.367 1.00 95.12 235 LYS A O 1
ATOM 1756 N N . ASP A 1 236 ? 9.564 17.727 -5.118 1.00 94.88 236 ASP A N 1
ATOM 1757 C CA . ASP A 1 236 ? 9.176 17.698 -6.525 1.00 94.88 236 ASP A CA 1
ATOM 1758 C C . ASP A 1 236 ? 8.223 16.538 -6.808 1.00 94.88 236 ASP A C 1
ATOM 1760 O O . ASP A 1 236 ? 7.259 16.729 -7.545 1.00 94.88 236 ASP A O 1
ATOM 1764 N N . VAL A 1 237 ? 8.385 15.407 -6.111 1.00 96.19 237 VAL A N 1
ATOM 1765 C CA . VAL A 1 237 ? 7.406 14.305 -6.094 1.00 96.19 237 VAL A CA 1
ATOM 1766 C C . VAL A 1 237 ? 6.023 14.802 -5.662 1.00 96.19 237 VAL A C 1
ATOM 1768 O O . VAL A 1 237 ? 5.036 14.575 -6.361 1.00 96.19 237 VAL A O 1
ATOM 1771 N N . VAL A 1 238 ? 5.936 15.535 -4.544 1.00 96.31 238 VAL A N 1
ATOM 1772 C CA . VAL A 1 238 ? 4.657 16.088 -4.058 1.00 96.31 238 VAL A CA 1
ATOM 1773 C C . VAL A 1 238 ? 4.050 17.056 -5.072 1.00 96.31 238 VAL A C 1
ATOM 1775 O O . VAL A 1 238 ? 2.851 16.989 -5.342 1.00 96.31 238 VAL A O 1
ATOM 1778 N N . LYS A 1 239 ? 4.856 17.942 -5.666 1.00 95.81 239 LYS A N 1
ATOM 1779 C CA . LYS A 1 239 ? 4.381 18.877 -6.697 1.00 95.81 239 LYS A CA 1
ATOM 1780 C C . LYS A 1 239 ? 3.896 18.159 -7.955 1.00 95.81 239 LYS A C 1
ATOM 1782 O O . LYS A 1 239 ? 2.877 18.564 -8.508 1.00 95.81 239 LYS A O 1
ATOM 1787 N N . ALA A 1 240 ? 4.608 17.124 -8.403 1.00 96.19 240 ALA A N 1
ATOM 1788 C CA . ALA A 1 240 ? 4.210 16.314 -9.548 1.00 96.19 240 ALA A CA 1
ATOM 1789 C C . ALA A 1 240 ? 2.855 15.656 -9.280 1.00 96.19 240 ALA A C 1
ATOM 1791 O O . ALA A 1 240 ? 1.923 15.864 -10.049 1.00 96.19 240 ALA A O 1
ATOM 1792 N N . PHE A 1 241 ? 2.704 14.996 -8.129 1.00 96.44 241 PHE A N 1
ATOM 1793 C CA . PHE A 1 241 ? 1.432 14.418 -7.700 1.00 96.44 241 PHE A CA 1
ATOM 1794 C C . PHE A 1 241 ? 0.286 15.445 -7.687 1.00 96.44 241 PHE A C 1
ATOM 1796 O O . PHE A 1 241 ? -0.783 15.186 -8.239 1.00 96.44 241 PHE A O 1
ATOM 1803 N N . CYS A 1 242 ? 0.508 16.628 -7.106 1.00 95.75 242 CYS A N 1
ATOM 1804 C CA . CYS A 1 242 ? -0.488 17.705 -7.056 1.00 95.75 242 CYS A CA 1
ATOM 1805 C C . CYS A 1 242 ? -0.910 18.165 -8.458 1.00 95.75 242 CYS A C 1
ATOM 1807 O O . CYS A 1 242 ? -2.099 18.295 -8.738 1.00 95.75 242 CYS A O 1
ATOM 1809 N N . ARG A 1 243 ? 0.056 18.355 -9.365 1.00 95.88 243 ARG A N 1
ATOM 1810 C CA . ARG A 1 243 ? -0.206 18.752 -10.754 1.00 95.88 243 ARG A CA 1
ATOM 1811 C C . ARG A 1 243 ? -1.024 17.703 -11.506 1.00 95.88 243 ARG A C 1
ATOM 1813 O O . ARG A 1 243 ? -1.964 18.075 -12.197 1.00 95.88 243 ARG A O 1
ATOM 1820 N N . GLU A 1 244 ? -0.681 16.423 -11.372 1.00 94.44 244 GLU A N 1
ATOM 1821 C CA . GLU A 1 244 ? -1.400 15.353 -12.072 1.00 94.44 244 GLU A CA 1
ATOM 1822 C C . GLU A 1 244 ? -2.821 15.157 -11.533 1.00 94.44 244 GLU A C 1
ATOM 1824 O O . GLU A 1 244 ? -3.747 14.915 -12.301 1.00 94.44 244 GLU A O 1
ATOM 1829 N N . THR A 1 245 ? -3.018 15.291 -10.220 1.00 93.19 245 THR A N 1
ATOM 1830 C CA . THR A 1 245 ? -4.329 15.089 -9.579 1.00 93.19 245 THR A CA 1
ATOM 1831 C C . THR A 1 245 ? -5.211 16.338 -9.565 1.00 93.19 245 THR A C 1
ATOM 1833 O O . THR A 1 245 ? -6.412 16.227 -9.319 1.00 93.19 245 THR A O 1
ATOM 1836 N N . GLY A 1 246 ? -4.645 17.517 -9.838 1.00 93.44 246 GLY A N 1
ATOM 1837 C CA . GLY A 1 246 ? -5.332 18.807 -9.726 1.00 93.44 246 GLY A CA 1
ATOM 1838 C C . GLY A 1 246 ? -5.518 19.292 -8.282 1.00 93.44 246 GLY A C 1
ATOM 1839 O O . GLY A 1 246 ? -6.280 20.228 -8.047 1.00 93.44 246 GLY A O 1
ATOM 1840 N N . ILE A 1 247 ? -4.849 18.666 -7.310 1.00 92.50 247 ILE A N 1
ATOM 1841 C CA . ILE A 1 247 ? -4.868 19.084 -5.904 1.00 92.50 247 ILE A CA 1
ATOM 1842 C C . ILE A 1 247 ? -3.937 20.288 -5.730 1.00 92.50 247 ILE A C 1
ATOM 1844 O O . ILE A 1 247 ? -2.817 20.298 -6.238 1.00 92.50 247 ILE A O 1
ATOM 1848 N N . GLU A 1 248 ? -4.371 21.304 -4.984 1.00 91.25 248 GLU A N 1
ATOM 1849 C CA . GLU A 1 248 ? -3.521 22.458 -4.686 1.00 91.25 248 GLU A CA 1
ATOM 1850 C C . GLU A 1 248 ? -2.329 22.031 -3.803 1.00 91.25 248 GLU A C 1
ATOM 1852 O O . GLU A 1 248 ? -2.531 21.409 -2.751 1.00 91.25 248 GLU A O 1
ATOM 1857 N N . PRO A 1 249 ? -1.079 22.341 -4.196 1.00 89.69 249 PRO A N 1
ATOM 1858 C CA . PRO A 1 249 ? 0.085 21.946 -3.420 1.00 89.69 249 PRO A CA 1
ATOM 1859 C C . PRO A 1 249 ? 0.102 22.650 -2.054 1.00 89.69 249 PRO A C 1
ATOM 1861 O O . PRO A 1 249 ? -0.199 23.844 -1.965 1.00 89.69 249 PRO A O 1
ATOM 1864 N N . PRO A 1 250 ? 0.512 21.961 -0.974 1.00 90.19 250 PRO A N 1
ATOM 1865 C CA . PRO A 1 250 ? 0.678 22.604 0.322 1.00 90.19 250 PRO A CA 1
ATOM 1866 C C . PRO A 1 250 ? 1.696 23.749 0.252 1.00 90.19 250 PRO A C 1
ATOM 1868 O O . PRO A 1 250 ? 2.745 23.616 -0.380 1.00 90.19 250 PRO A O 1
ATOM 1871 N N . LYS A 1 251 ? 1.405 24.862 0.937 1.00 86.44 251 LYS A N 1
ATOM 1872 C CA . LYS A 1 251 ? 2.260 26.065 0.939 1.00 86.44 251 LYS A CA 1
ATOM 1873 C C . LYS A 1 251 ? 3.676 25.771 1.445 1.00 86.44 251 LYS A C 1
ATOM 1875 O O . LYS A 1 251 ? 4.653 26.164 0.813 1.00 86.44 251 LYS A O 1
ATOM 1880 N N . ASP A 1 252 ? 3.763 25.021 2.542 1.00 89.44 252 ASP A N 1
ATOM 1881 C CA . ASP A 1 252 ? 5.021 24.659 3.189 1.00 89.44 252 ASP A CA 1
ATOM 1882 C C . ASP A 1 252 ? 5.298 23.167 3.007 1.00 89.44 252 ASP A C 1
ATOM 1884 O O . ASP A 1 252 ? 4.674 22.316 3.646 1.00 89.44 252 ASP A O 1
ATOM 1888 N N . ILE A 1 253 ? 6.258 22.852 2.137 1.00 92.06 253 ILE A N 1
ATOM 1889 C CA . ILE A 1 253 ? 6.758 21.491 1.930 1.00 92.06 253 ILE A CA 1
ATOM 1890 C C . ILE A 1 253 ? 8.146 21.393 2.575 1.00 92.06 253 ILE A C 1
ATOM 1892 O O . ILE A 1 253 ? 9.095 21.967 2.027 1.00 92.06 253 ILE A O 1
ATOM 1896 N N . PRO A 1 254 ? 8.285 20.709 3.727 1.00 90.06 254 PRO A N 1
ATOM 1897 C CA . PRO A 1 254 ? 9.572 20.554 4.385 1.00 90.06 254 PRO A CA 1
ATOM 1898 C C . PRO A 1 254 ? 10.484 19.630 3.575 1.00 90.06 254 PRO A C 1
ATOM 1900 O O . PRO A 1 254 ? 10.027 18.668 2.959 1.00 90.06 254 PRO A O 1
ATOM 1903 N N . THR A 1 255 ? 11.787 19.893 3.628 1.00 87.56 255 THR A N 1
ATOM 1904 C CA . THR A 1 255 ? 12.796 18.983 3.080 1.00 87.56 255 THR A CA 1
ATOM 1905 C C . THR A 1 255 ? 13.131 17.925 4.134 1.00 87.56 255 THR A C 1
ATOM 1907 O O . THR A 1 255 ? 13.567 18.296 5.232 1.00 87.56 255 THR A O 1
ATOM 1910 N N . PRO A 1 256 ? 12.924 16.625 3.857 1.00 88.38 256 PRO A N 1
ATOM 1911 C CA . PRO A 1 256 ? 13.372 15.577 4.763 1.00 88.38 256 PRO A CA 1
ATOM 1912 C C . PRO A 1 256 ? 14.901 15.615 4.923 1.00 88.38 256 PRO A C 1
ATOM 1914 O O . PRO A 1 256 ? 15.628 15.940 3.986 1.00 88.38 256 PRO A O 1
ATOM 1917 N N . LYS A 1 257 ? 15.392 15.315 6.130 1.00 85.50 257 LYS A N 1
ATOM 1918 C CA . LYS A 1 257 ? 16.826 15.248 6.453 1.00 85.50 257 LYS A CA 1
ATOM 1919 C C . LYS A 1 257 ? 17.205 13.810 6.793 1.00 85.50 257 LYS A C 1
ATOM 1921 O O . LYS A 1 257 ? 16.447 13.155 7.507 1.00 85.50 257 LYS A O 1
ATOM 1926 N N . GLY A 1 258 ? 18.390 13.380 6.363 1.00 85.38 258 GLY A N 1
ATOM 1927 C CA . GLY A 1 258 ? 18.912 12.043 6.651 1.00 85.38 258 GLY A CA 1
ATOM 1928 C C . GLY A 1 258 ? 18.044 10.941 6.044 1.00 85.38 258 GLY A C 1
ATOM 1929 O O . GLY A 1 258 ? 17.677 11.020 4.877 1.00 85.38 258 GLY A O 1
ATOM 1930 N N . ASP A 1 259 ? 17.705 9.955 6.868 1.00 84.44 259 ASP A N 1
ATOM 1931 C CA . ASP A 1 259 ? 16.887 8.771 6.564 1.00 84.44 259 ASP A CA 1
ATOM 1932 C C . ASP A 1 259 ? 15.367 9.031 6.590 1.00 84.44 259 ASP A C 1
ATOM 1934 O O . ASP A 1 259 ? 14.559 8.125 6.384 1.00 84.44 259 ASP A O 1
ATOM 1938 N N . ARG A 1 260 ? 14.941 10.266 6.878 1.00 94.00 260 ARG A N 1
ATOM 1939 C CA . ARG A 1 260 ? 13.517 10.596 6.987 1.00 94.00 260 ARG A CA 1
ATOM 1940 C C . ARG A 1 260 ? 12.866 10.688 5.612 1.00 94.00 260 ARG A C 1
ATOM 1942 O O . ARG A 1 260 ? 13.467 11.145 4.645 1.00 94.00 260 ARG A O 1
ATOM 1949 N N . VAL A 1 261 ? 11.576 10.382 5.566 1.00 96.31 261 VAL A N 1
ATOM 1950 C CA . VAL A 1 261 ? 10.728 10.559 4.380 1.00 96.31 261 VAL A CA 1
ATOM 1951 C C . VAL A 1 261 ? 9.704 11.659 4.612 1.00 96.31 261 VAL A C 1
ATOM 1953 O O . VAL A 1 261 ? 9.387 12.015 5.751 1.00 96.31 261 VAL A O 1
ATOM 1956 N N . LEU A 1 262 ? 9.162 12.198 3.529 1.00 96.38 262 LEU A N 1
ATOM 1957 C CA . LEU A 1 262 ? 8.061 13.144 3.568 1.00 96.38 262 LEU A CA 1
ATOM 1958 C C . LEU A 1 262 ? 6.735 12.391 3.437 1.00 96.38 262 LEU A C 1
ATOM 1960 O O . LEU A 1 262 ? 6.481 11.754 2.422 1.00 96.38 262 LEU A O 1
ATOM 1964 N N . PHE A 1 263 ? 5.883 12.482 4.452 1.00 96.25 263 PHE A N 1
ATOM 1965 C CA . PHE A 1 263 ? 4.580 11.828 4.488 1.00 96.25 263 PHE A CA 1
ATOM 1966 C C . PHE A 1 263 ? 3.443 12.845 4.424 1.00 96.25 263 PHE A C 1
ATOM 1968 O O . PHE A 1 263 ? 3.436 13.844 5.155 1.00 96.25 263 PHE A O 1
ATOM 1975 N N . TRP A 1 264 ? 2.443 12.572 3.591 1.00 95.62 264 TRP A N 1
ATOM 1976 C CA . TRP A 1 264 ? 1.288 13.442 3.416 1.00 95.62 264 TRP A CA 1
ATOM 1977 C C . TRP A 1 264 ? 0.009 12.648 3.144 1.00 95.62 264 TRP A C 1
ATOM 1979 O O . TRP A 1 264 ? 0.023 11.661 2.423 1.00 95.62 264 TRP A O 1
ATOM 1989 N N . ARG A 1 265 ? -1.118 13.095 3.709 1.00 93.19 265 ARG A N 1
ATOM 1990 C CA . ARG A 1 265 ? -2.461 12.585 3.397 1.00 93.19 265 ARG A CA 1
ATOM 1991 C C . ARG A 1 265 ? -3.296 13.728 2.825 1.00 93.19 265 ARG A C 1
ATOM 1993 O O . ARG A 1 265 ? -3.881 14.454 3.631 1.00 93.19 265 ARG A O 1
ATOM 2000 N N . PRO A 1 266 ? -3.371 13.895 1.493 1.00 89.81 266 PRO A N 1
ATOM 2001 C CA . PRO A 1 266 ? -4.005 15.058 0.866 1.00 89.81 266 PRO A CA 1
ATOM 2002 C C . PRO A 1 266 ? -5.432 15.324 1.353 1.00 89.81 266 PRO A C 1
ATOM 2004 O O . PRO A 1 266 ? -5.801 16.467 1.606 1.00 89.81 266 PRO A O 1
ATOM 2007 N N . GLN A 1 267 ? -6.202 14.255 1.571 1.00 82.06 267 GLN A N 1
ATOM 2008 C CA . GLN A 1 267 ? -7.619 14.332 1.938 1.00 82.06 267 GLN A CA 1
ATOM 2009 C C . GLN A 1 267 ? -7.871 14.627 3.426 1.00 82.06 267 GLN A C 1
ATOM 2011 O O . GLN A 1 267 ? -8.940 15.101 3.796 1.00 82.06 267 GLN A O 1
ATOM 2016 N N . VAL A 1 268 ? -6.907 14.333 4.306 1.00 77.75 268 VAL A N 1
ATOM 2017 C CA . VAL A 1 268 ? -7.111 14.355 5.772 1.00 77.75 268 VAL A CA 1
ATOM 2018 C C . VAL A 1 268 ? -6.221 15.388 6.461 1.00 77.75 268 VAL A C 1
ATOM 2020 O O . VAL A 1 268 ? -6.593 15.962 7.483 1.00 77.75 268 VAL A O 1
ATOM 2023 N N . ARG A 1 269 ? -5.022 15.633 5.926 1.00 68.44 269 ARG A N 1
ATOM 2024 C CA . ARG A 1 269 ? -4.013 16.510 6.523 1.00 68.44 269 ARG A CA 1
ATOM 2025 C C . ARG A 1 269 ? -3.564 17.564 5.522 1.00 68.44 269 ARG A C 1
ATOM 2027 O O . ARG A 1 269 ? -2.935 17.262 4.515 1.00 68.44 269 ARG A O 1
ATOM 2034 N N . LYS A 1 270 ? -3.764 18.832 5.883 1.00 71.25 270 LYS A N 1
ATOM 2035 C CA . LYS A 1 270 ? -3.223 19.971 5.122 1.00 71.25 270 LYS A CA 1
ATOM 2036 C C . LYS A 1 270 ? -1.701 20.124 5.254 1.00 71.25 270 LYS A C 1
ATOM 2038 O O . LYS A 1 270 ? -1.088 20.774 4.419 1.00 71.25 270 LYS A O 1
ATOM 2043 N N . LYS A 1 271 ? -1.092 19.558 6.304 1.00 85.62 271 LYS A N 1
ATOM 2044 C CA . LYS A 1 271 ? 0.350 19.657 6.580 1.00 85.62 271 LYS A CA 1
ATOM 2045 C C . LYS A 1 271 ? 1.060 18.342 6.279 1.00 85.62 271 LYS A C 1
ATOM 2047 O O . LYS A 1 271 ? 0.560 17.276 6.644 1.00 85.62 271 LYS A O 1
ATOM 2052 N N . LEU A 1 272 ? 2.238 18.441 5.672 1.00 93.06 272 LEU A N 1
ATOM 2053 C CA . LEU A 1 272 ? 3.149 17.314 5.518 1.00 93.06 272 LEU A CA 1
ATOM 2054 C C . LEU A 1 272 ? 3.947 17.099 6.801 1.00 93.06 272 LEU A C 1
ATOM 2056 O O . LEU A 1 272 ? 4.127 18.010 7.611 1.00 93.06 272 LEU A O 1
ATOM 2060 N N . THR A 1 273 ? 4.420 15.879 6.998 1.00 92.94 273 THR A N 1
ATOM 2061 C CA . THR A 1 273 ? 5.170 15.481 8.188 1.00 92.94 273 THR A CA 1
ATOM 2062 C C . THR A 1 273 ? 6.410 14.715 7.759 1.00 92.94 273 THR A C 1
ATOM 2064 O O . THR A 1 273 ? 6.336 13.904 6.841 1.00 92.94 273 THR A O 1
ATOM 2067 N N . THR A 1 274 ? 7.550 14.955 8.406 1.00 94.94 274 THR A N 1
ATOM 2068 C CA . THR A 1 274 ? 8.736 14.124 8.179 1.00 94.94 274 THR A CA 1
ATOM 2069 C C . THR A 1 274 ? 8.680 12.913 9.099 1.00 94.94 274 THR A C 1
ATOM 2071 O O . THR A 1 274 ? 8.500 13.052 10.308 1.00 94.94 274 THR A O 1
ATOM 2074 N N . VAL A 1 275 ? 8.844 11.718 8.549 1.00 95.75 275 VAL A N 1
ATOM 2075 C CA . VAL A 1 275 ? 8.707 10.454 9.283 1.00 95.75 275 VAL A CA 1
ATOM 2076 C C . VAL A 1 275 ? 10.042 9.729 9.247 1.00 95.75 275 VAL A C 1
ATOM 2078 O O . VAL A 1 275 ? 10.640 9.619 8.181 1.00 95.75 275 VAL A O 1
ATOM 2081 N N . LYS A 1 276 ? 10.523 9.263 10.405 1.00 95.38 276 LYS A N 1
ATOM 2082 C CA . LYS A 1 276 ? 11.601 8.272 10.440 1.00 95.38 276 LYS A CA 1
ATOM 2083 C C . LYS A 1 276 ? 10.954 6.929 10.159 1.00 95.38 276 LYS A C 1
ATOM 2085 O O . LYS A 1 276 ? 10.134 6.500 10.969 1.00 95.38 276 LYS A O 1
ATOM 2090 N N . VAL A 1 277 ? 11.245 6.346 9.005 1.00 94.81 277 VAL A N 1
ATOM 2091 C CA . VAL A 1 277 ? 10.621 5.090 8.585 1.00 94.81 277 VAL A CA 1
ATOM 2092 C C . VAL A 1 277 ? 11.189 3.903 9.346 1.00 94.81 277 VAL A C 1
ATOM 2094 O O . VAL A 1 277 ? 12.262 3.984 9.942 1.00 94.81 277 VAL A O 1
ATOM 2097 N N . ILE A 1 278 ? 10.429 2.815 9.351 1.00 92.88 278 ILE A N 1
ATOM 2098 C CA . ILE A 1 278 ? 10.929 1.505 9.753 1.00 92.88 278 ILE A CA 1
ATOM 2099 C C . ILE A 1 278 ? 12.052 1.045 8.811 1.00 92.88 278 ILE A C 1
ATOM 2101 O O . ILE A 1 278 ? 12.047 1.369 7.624 1.00 92.88 278 ILE A O 1
ATOM 2105 N N . GLU A 1 279 ? 12.990 0.274 9.349 1.00 90.06 279 GLU A N 1
ATOM 2106 C CA . GLU A 1 279 ? 14.049 -0.392 8.585 1.00 90.06 279 GLU A CA 1
ATOM 2107 C C . GLU A 1 279 ? 13.661 -1.861 8.354 1.00 90.06 279 GLU A C 1
ATOM 2109 O O . GLU A 1 279 ? 13.005 -2.444 9.230 1.00 90.06 279 GLU A O 1
ATOM 2114 N N . PRO A 1 280 ? 14.018 -2.455 7.200 1.00 88.94 280 PRO A N 1
ATOM 2115 C CA . PRO A 1 280 ? 13.779 -3.871 6.959 1.00 88.94 280 PRO A CA 1
ATOM 2116 C C . PRO A 1 280 ? 14.702 -4.721 7.835 1.00 88.94 280 PRO A C 1
ATOM 2118 O O . PRO A 1 280 ? 15.812 -4.314 8.187 1.00 88.94 280 PRO A O 1
ATOM 2121 N N . ARG A 1 281 ? 14.239 -5.916 8.191 1.00 86.06 281 ARG A N 1
ATOM 2122 C CA . ARG A 1 281 ? 15.042 -6.932 8.878 1.00 86.06 281 ARG A CA 1
ATOM 2123 C C . ARG A 1 281 ? 15.874 -7.744 7.899 1.00 86.06 281 ARG A C 1
ATOM 2125 O O . ARG A 1 281 ? 16.967 -8.169 8.267 1.00 86.06 281 ARG A O 1
ATOM 2132 N N . GLN A 1 282 ? 15.353 -7.969 6.696 1.00 76.69 282 GLN A N 1
ATOM 2133 C CA . GLN A 1 282 ? 16.059 -8.682 5.640 1.00 76.69 282 GLN A CA 1
ATOM 2134 C C . GLN A 1 282 ? 16.778 -7.709 4.696 1.00 76.69 282 GLN A C 1
ATOM 2136 O O . GLN A 1 282 ? 16.316 -6.593 4.449 1.00 76.69 282 GLN A O 1
ATOM 2141 N N . SER A 1 283 ? 17.902 -8.163 4.148 1.00 70.06 283 SER A N 1
ATOM 2142 C CA . SER A 1 283 ? 18.575 -7.510 3.025 1.00 70.06 283 SER A CA 1
ATOM 2143 C C . SER A 1 283 ? 18.276 -8.326 1.772 1.00 70.06 283 SER A C 1
ATOM 2145 O O . SER A 1 283 ? 18.664 -9.493 1.724 1.00 70.06 283 SER A O 1
ATOM 2147 N N . LEU A 1 284 ? 17.563 -7.725 0.815 1.00 65.56 284 LEU A N 1
ATOM 2148 C CA . LEU A 1 284 ? 17.326 -8.290 -0.519 1.00 65.56 284 LEU A CA 1
ATOM 2149 C C . LEU A 1 284 ? 18.521 -8.019 -1.438 1.00 65.56 284 LEU A C 1
ATOM 2151 O O . LEU A 1 284 ? 19.118 -6.922 -1.302 1.00 65.56 284 LEU A O 1
#

Radius of gyration: 19.76 Å; chains: 1; bounding box: 50×46×55 Å

Foldseek 3Di:
DQLVDLAFEAEPPDDPVSVVSGQYYAPHHDVGSVVVVVVLCVVQNVNSGDQPSQFQFFFDFPRDTDTDHLQFAEEEEDAPPQCSVQSVLQSVVSCVVSLAAEEEEAAPCQCVPRPQADEADDLQGAGDLVVVLVQQVVSSHHYYHYNNVPDLQCQQVRLQVNLVSQLVVCVVPVPNSAYEYAQQLSRAFQVDPPVSSLVSLLRGRYYYYHHCPLGGHLSNLLRGQKYKAGDQCSQVVQVSSCVSPVNDGQPDDDGADDQWIWMDGSVPDSDIGTGNGDGRPDDD

Secondary structure (DSSP, 8-state):
-GGGSSS-EE-TTS-HHHHHH-SEE-SS-THHHHHHHHHHHHHHGGGGS-TTTTPEEEEEETTEEEEE-TT-EEEEE-STTSSHHHHHHHHHHHHHHTT--EEEEESS-TTTT-TTEEEE--SSS---HHHHHHHHHSTT-EEEEE-TTS-TTTHHHHHHHHHHHHHHHHHHH--SSEEEETTHHHHSBTT---HHHHHHH-SS-EEEEES-GGGB-HHHHHT--EEEE-STTHHHHHHHHHHHHTPPPPS--PPP-TTEEEEE-TTT-SS-EEEEEPPPSS--

pLDDT: mean 89.24, std 9.38, range [52.84, 98.0]